Protein AF-0000000079854910 (afdb_homodimer)

Organism: NCBI:txid1812858

Nearest PDB structures (foldseek):
  3ipf-assembly2_A  TM=9.412E-01  e=5.360E-03  Desulfitobacterium hafniense Y51
  3ipf-assembly3_B  TM=9.563E-01  e=5.976E-03  Desulfitobacterium hafniense Y51
  2ks0-assembly1_B  TM=7.734E-01  e=1.213E-02  Desulfitobacterium hafniense Y51
  5y6f-assembly1_A  TM=4.115E-01  e=3.744E-01  Escherichia coli K-12
  3ipf-assembly2_A  TM=9.414E-01  e=3.654E-03  Desulfitobacterium hafniense Y51

Sequence (198 aa):
MKKRSINLSREVRKVKKNVVEGLDLPKDIMYGAVIVTAMGPFEAYIENYKGIMEYTENKIKIQTKNCRLEILGKKLLISYYTNEEMKITGTIQAINYELMKKRSINLSREVRKVKKNVVEGLDLPKDIMYGAVIVTAMGPFEAYIENYKGIMEYTENKIKIQTKNCRLEILGKKLLISYYTNEEMKITGTIQAINYEL

Secondary structure (DSSP, 8-state):
-------HHHHHHHTTS---TTS---HHHHTT--EEEEETTTEEEEESEEEEEEE-SSEEEEEESS-EEEEEEEEEEEEEE-SSEEEEEEEEEEEEEE-/-------HHHHHHHTTSS--TTTT--HHHHTT--EEEEETTTEEEEESEEEEEEE-SSEEEEEESS-EEEEEEEEEEEEEE-SSEEEEEEEEEEEEEE-

Solvent-accessible surface area (backbone atoms only — not comparable to full-atom values): 10586 Å² total; per-residue (Å²): 134,80,78,76,70,77,55,65,70,55,62,63,51,65,61,57,71,74,63,60,81,78,49,83,58,58,64,72,64,60,54,67,31,29,34,40,38,26,52,41,46,40,33,34,35,43,28,44,54,76,46,78,74,43,81,48,46,45,38,37,30,33,38,34,77,78,39,34,38,37,40,32,38,43,65,39,38,75,77,47,71,59,89,60,40,31,36,36,29,30,40,45,36,32,44,32,45,44,116,135,80,78,78,69,79,55,66,70,55,63,63,51,62,62,55,71,78,58,61,77,78,47,82,57,59,62,72,66,62,54,67,32,31,35,39,40,28,53,41,48,42,32,35,37,42,27,44,54,76,47,77,73,42,80,47,44,46,38,37,30,34,38,35,78,79,38,36,38,37,40,32,36,42,66,40,38,74,78,46,72,59,89,62,40,32,36,38,30,30,41,45,36,31,43,32,45,45,118

Structure (mmCIF, N/CA/C/O backbone):
data_AF-0000000079854910-model_v1
#
loop_
_entity.id
_entity.type
_entity.pdbx_description
1 polymer 'Sporulation protein'
#
loop_
_atom_site.group_PDB
_atom_site.id
_atom_site.type_symbol
_atom_site.label_atom_id
_atom_site.label_alt_id
_atom_site.label_comp_id
_atom_site.label_asym_id
_atom_site.label_entity_id
_atom_site.label_seq_id
_atom_site.pdbx_PDB_ins_code
_atom_site.Cartn_x
_atom_site.Cartn_y
_atom_site.Cartn_z
_atom_site.occupancy
_atom_site.B_iso_or_equiv
_atom_site.auth_seq_id
_atom_site.auth_comp_id
_atom_site.auth_asym_id
_atom_site.auth_atom_id
_atom_site.pdbx_PDB_model_num
ATOM 1 N N . MET A 1 1 ? 27.391 15.031 14.07 1 25.33 1 MET A N 1
ATOM 2 C CA . MET A 1 1 ? 27.047 13.656 13.711 1 25.33 1 MET A CA 1
ATOM 3 C C . MET A 1 1 ? 25.797 13.617 12.844 1 25.33 1 MET A C 1
ATOM 5 O O . MET A 1 1 ? 24.734 14.055 13.273 1 25.33 1 MET A O 1
ATOM 9 N N . LYS A 1 2 ? 26 13.594 11.562 1 32.19 2 LYS A N 1
ATOM 10 C CA . LYS A 1 2 ? 25.062 13.82 10.469 1 32.19 2 LYS A CA 1
ATOM 11 C C . LYS A 1 2 ? 24.031 12.695 10.391 1 32.19 2 LYS A C 1
ATOM 13 O O . LYS A 1 2 ? 24.391 11.516 10.375 1 32.19 2 LYS A O 1
ATOM 18 N N . LYS A 1 3 ? 22.875 12.891 10.828 1 33.78 3 LYS A N 1
ATOM 19 C CA . LYS A 1 3 ? 21.688 12.031 10.781 1 33.78 3 LYS A CA 1
ATOM 20 C C . LYS A 1 3 ? 21.516 11.414 9.398 1 33.78 3 LYS A C 1
ATOM 22 O O . LYS A 1 3 ? 21.266 12.125 8.422 1 33.78 3 LYS A O 1
ATOM 27 N N . ARG A 1 4 ? 22.344 10.422 9.031 1 31.75 4 ARG A N 1
ATOM 28 C CA . ARG A 1 4 ? 22.109 9.727 7.773 1 31.75 4 ARG A CA 1
ATOM 29 C C . ARG A 1 4 ? 20.656 9.297 7.645 1 31.75 4 ARG A C 1
ATOM 31 O O . ARG A 1 4 ? 20.188 8.43 8.383 1 31.75 4 ARG A O 1
ATOM 38 N N . SER A 1 5 ? 19.828 10.203 7.285 1 34.12 5 SER A N 1
ATOM 39 C CA . SER A 1 5 ? 18.438 9.992 6.934 1 34.12 5 SER A CA 1
ATOM 40 C C . SER A 1 5 ? 18.281 8.859 5.926 1 34.12 5 SER A C 1
ATOM 42 O O . SER A 1 5 ? 18.844 8.914 4.832 1 34.12 5 SER A O 1
ATOM 44 N N . ILE A 1 6 ? 18.391 7.598 6.363 1 34.41 6 ILE A N 1
ATOM 45 C CA . ILE A 1 6 ? 18.109 6.461 5.496 1 34.41 6 ILE A CA 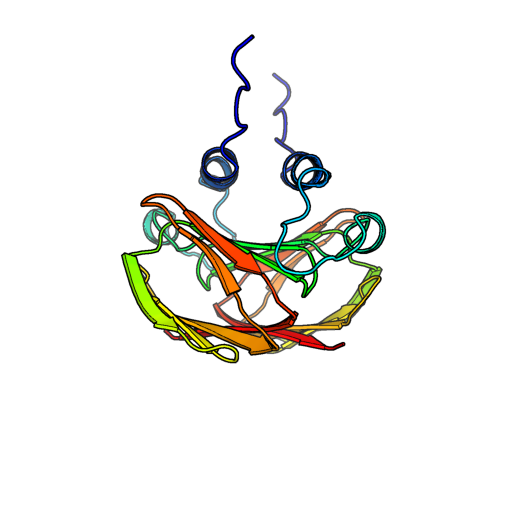1
ATOM 46 C C . ILE A 1 6 ? 16.906 6.766 4.609 1 34.41 6 ILE A C 1
ATOM 48 O O . ILE A 1 6 ? 15.82 7.066 5.109 1 34.41 6 ILE A O 1
ATOM 52 N N . ASN A 1 7 ? 17.172 7.352 3.434 1 37 7 ASN A N 1
ATOM 53 C CA . ASN A 1 7 ? 16.219 7.707 2.395 1 37 7 ASN A CA 1
ATOM 54 C C . ASN A 1 7 ? 15.453 6.484 1.896 1 37 7 ASN A C 1
ATOM 56 O O . ASN A 1 7 ? 16.016 5.648 1.181 1 37 7 ASN A O 1
ATOM 60 N N . LEU A 1 8 ? 14.43 6.07 2.676 1 41.78 8 LEU A N 1
ATOM 61 C CA . LEU A 1 8 ? 13.484 5.027 2.301 1 41.78 8 LEU A CA 1
ATOM 62 C C . LEU A 1 8 ? 13.359 4.918 0.785 1 41.78 8 LEU A C 1
ATOM 64 O O . LEU A 1 8 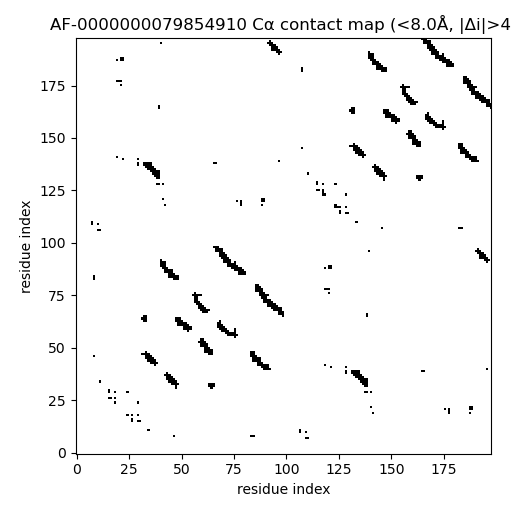? 13.273 3.816 0.242 1 41.78 8 LEU A O 1
ATOM 68 N N . SER A 1 9 ? 13.352 5.973 0.103 1 45.56 9 SER A N 1
ATOM 69 C CA . SER A 1 9 ? 13.211 6.004 -1.35 1 45.56 9 SER A CA 1
ATOM 70 C C . SER A 1 9 ? 14.32 5.199 -2.027 1 45.56 9 SER A C 1
ATOM 72 O O . SER A 1 9 ? 14.078 4.531 -3.035 1 45.56 9 SER A O 1
ATOM 74 N N . ARG A 1 10 ? 15.484 5.273 -1.503 1 42.22 10 ARG A N 1
ATOM 75 C CA . ARG A 1 10 ? 16.609 4.625 -2.174 1 42.22 10 ARG A CA 1
ATOM 76 C C . ARG A 1 10 ? 16.516 3.109 -2.066 1 42.22 10 ARG A C 1
ATOM 78 O O . ARG A 1 10 ? 16.812 2.393 -3.023 1 42.22 10 ARG A O 1
ATOM 85 N N . GLU A 1 11 ? 16.266 2.613 -0.921 1 39.47 11 GLU A N 1
ATOM 86 C CA . GLU A 1 11 ? 16.203 1.165 -0.747 1 39.47 11 GLU A CA 1
ATOM 87 C C . GLU A 1 11 ? 15.102 0.55 -1.604 1 39.47 11 GLU A C 1
ATOM 89 O O . GLU A 1 11 ? 15.273 -0.528 -2.174 1 39.47 11 GLU A O 1
ATOM 94 N N . VAL A 1 12 ? 13.953 1.222 -1.617 1 40.59 12 VAL A N 1
ATOM 95 C CA . VAL A 1 12 ? 12.922 0.751 -2.541 1 40.59 12 VAL A CA 1
ATOM 96 C C . VAL A 1 12 ? 13.492 0.698 -3.959 1 40.59 12 VAL A C 1
ATOM 98 O O . VAL A 1 12 ? 13.109 -0.166 -4.754 1 40.59 12 VAL A O 1
ATOM 101 N N . ARG A 1 13 ? 14.492 1.485 -4.277 1 40.44 13 ARG A N 1
ATOM 102 C CA . ARG A 1 13 ? 15.109 1.472 -5.598 1 40.44 13 ARG A CA 1
ATOM 103 C C . ARG A 1 13 ? 15.836 0.156 -5.848 1 40.44 13 ARG A C 1
ATOM 105 O O . ARG A 1 13 ? 15.938 -0.299 -6.988 1 40.44 13 ARG A O 1
ATOM 112 N N . LYS A 1 14 ? 16.438 -0.281 -4.914 1 39.69 14 LYS A N 1
ATOM 113 C CA . LYS A 1 14 ? 17.188 -1.502 -5.199 1 39.69 14 LYS A CA 1
ATOM 114 C C . L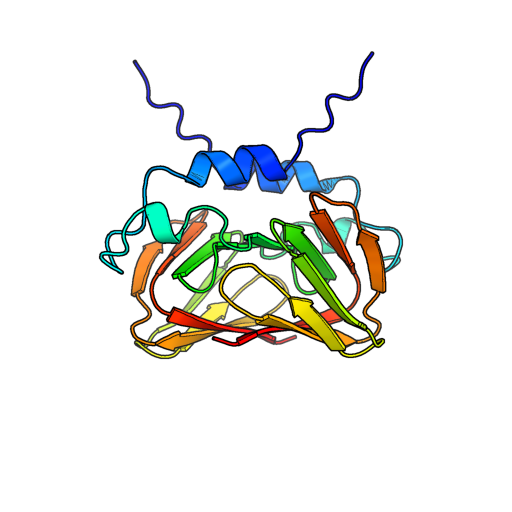YS A 1 14 ? 16.25 -2.641 -5.59 1 39.69 14 LYS A C 1
ATOM 116 O O . LYS A 1 14 ? 16.688 -3.648 -6.148 1 39.69 14 LYS A O 1
ATOM 121 N N . VAL A 1 15 ? 15.055 -2.484 -5.188 1 40.22 15 VAL A N 1
ATOM 122 C CA . VAL A 1 15 ? 14.148 -3.559 -5.57 1 40.22 15 VAL A CA 1
ATOM 123 C C . VAL A 1 15 ? 13.984 -3.586 -7.09 1 40.22 15 VAL A C 1
ATOM 125 O O . VAL A 1 15 ? 13.172 -4.344 -7.621 1 40.22 15 VAL A O 1
ATOM 128 N N . LYS A 1 16 ? 14.758 -2.752 -7.852 1 40.09 16 LYS A N 1
ATOM 129 C CA . LYS A 1 16 ? 14.516 -2.721 -9.289 1 40.09 16 LYS A CA 1
ATOM 130 C C . LYS A 1 16 ? 14.711 -4.098 -9.914 1 40.09 16 LYS A C 1
ATOM 132 O O . LYS A 1 16 ? 14.195 -4.379 -10.992 1 40.09 16 LYS A O 1
ATOM 137 N N . LYS A 1 17 ? 15.812 -4.711 -9.594 1 38 17 LYS A N 1
ATOM 138 C CA . LYS A 1 17 ? 16.234 -5.664 -10.609 1 38 17 LYS A CA 1
ATOM 139 C C . LYS A 1 17 ? 15.281 -6.855 -10.68 1 38 17 LYS A C 1
ATOM 141 O O . LYS A 1 17 ? 15.047 -7.406 -11.758 1 38 17 LYS A O 1
ATOM 146 N N . ASN A 1 18 ? 15.008 -7.391 -9.617 1 36.19 18 ASN A N 1
ATOM 147 C CA . ASN A 1 18 ? 14.453 -8.719 -9.844 1 36.19 18 ASN A CA 1
ATOM 148 C C . ASN A 1 18 ? 12.984 -8.656 -10.258 1 36.19 18 ASN A C 1
ATOM 150 O O . ASN A 1 18 ? 12.094 -8.734 -9.406 1 36.19 18 ASN A O 1
ATOM 154 N N . VAL A 1 19 ? 12.531 -7.719 -10.953 1 41.53 19 VAL A N 1
ATOM 155 C CA . VAL A 1 19 ? 11.133 -7.648 -11.359 1 41.53 19 VAL A CA 1
ATOM 156 C C . VAL A 1 19 ? 10.633 -9.039 -11.742 1 41.53 19 VAL A C 1
ATOM 158 O O . VAL A 1 19 ? 11.172 -9.672 -12.648 1 41.53 19 VAL A O 1
ATOM 161 N N . VAL A 1 20 ? 9.633 -9.656 -10.953 1 41.84 20 VAL A N 1
ATOM 162 C CA . VAL A 1 20 ? 9.008 -10.922 -10.57 1 41.84 20 VAL A CA 1
ATOM 163 C C . VAL A 1 20 ? 8.477 -11.633 -11.812 1 41.84 20 VAL A C 1
ATOM 165 O O . VAL A 1 20 ? 7.906 -10.992 -12.703 1 41.84 20 VAL A O 1
ATOM 168 N N . GLU A 1 21 ? 8.648 -12.82 -12 1 45.62 21 GLU A N 1
ATOM 169 C CA . GLU A 1 21 ? 8.383 -13.93 -12.914 1 45.62 21 GLU A CA 1
ATOM 170 C C . GLU A 1 21 ? 6.906 -13.977 -13.305 1 45.62 21 GLU A C 1
ATOM 172 O O . GLU A 1 21 ? 6.551 -14.531 -14.344 1 45.62 21 GLU A O 1
ATOM 177 N N . GLY A 1 22 ? 5.945 -13.43 -12.336 1 50.84 22 GLY A N 1
ATOM 178 C CA . GLY A 1 22 ? 4.602 -13.773 -12.766 1 50.84 22 GLY A CA 1
ATOM 179 C C . GLY A 1 22 ? 4.148 -12.984 -13.984 1 50.84 22 GLY A C 1
ATOM 180 O O . GLY A 1 22 ? 3.441 -13.523 -14.844 1 50.84 22 GLY A O 1
ATOM 181 N N . LEU A 1 23 ? 4.227 -11.633 -13.852 1 58.69 23 LEU A N 1
ATOM 182 C CA . LEU A 1 23 ? 3.809 -10.844 -15.008 1 58.69 23 LEU A CA 1
ATOM 183 C C . LEU A 1 23 ? 4.988 -10.578 -15.938 1 58.69 23 LEU A C 1
ATOM 185 O O . LEU A 1 23 ? 6.113 -10.375 -15.477 1 58.69 23 LEU A O 1
ATOM 189 N N . ASP A 1 24 ? 5.336 -11.484 -16.734 1 64 24 ASP A N 1
ATOM 190 C CA . ASP A 1 24 ? 6.312 -11.266 -17.797 1 64 24 ASP A CA 1
ATOM 191 C C . ASP A 1 24 ? 6.438 -9.781 -18.141 1 64 24 ASP A C 1
ATOM 193 O O . ASP A 1 24 ? 6.434 -9.398 -19.312 1 64 24 ASP A O 1
ATOM 197 N N . LEU A 1 25 ? 6.305 -8.969 -17.078 1 66.69 25 LEU A N 1
ATOM 198 C CA . LEU A 1 25 ? 6.395 -7.547 -17.406 1 66.69 25 LEU A CA 1
ATOM 199 C C . LEU A 1 25 ? 7.844 -7.137 -17.656 1 66.69 25 LEU A C 1
ATOM 201 O O . LEU A 1 25 ? 8.75 -7.598 -16.953 1 66.69 25 LEU A O 1
ATOM 205 N N . PRO A 1 26 ? 8.055 -6.414 -18.734 1 69.19 26 PRO A N 1
ATOM 206 C CA . PRO A 1 26 ? 9.391 -5.859 -18.969 1 69.19 26 PRO A CA 1
ATOM 207 C C . PRO A 1 26 ? 9.859 -4.941 -17.844 1 69.19 26 PRO A C 1
ATOM 209 O O . PRO A 1 26 ? 9.039 -4.25 -17.234 1 69.19 26 PRO A O 1
ATOM 212 N N . LYS A 1 27 ? 11.031 -5.094 -17.391 1 71.56 27 LYS A N 1
ATOM 213 C CA . LYS A 1 27 ? 11.672 -4.27 -16.375 1 71.56 27 LYS A CA 1
ATOM 214 C C . LYS A 1 27 ? 11.422 -2.785 -16.641 1 71.56 27 LYS A C 1
ATOM 216 O O . LYS A 1 27 ? 11.281 -2.004 -15.695 1 71.56 27 LYS A O 1
ATOM 221 N N . ASP A 1 28 ? 11.25 -2.402 -17.797 1 73.62 28 ASP A N 1
ATOM 222 C CA . ASP A 1 28 ? 11.07 -1.002 -18.172 1 73.62 28 ASP A CA 1
ATOM 223 C C . ASP A 1 28 ? 9.766 -0.448 -17.609 1 73.62 28 ASP A C 1
ATOM 225 O O . ASP A 1 28 ? 9.672 0.741 -17.297 1 73.62 28 ASP A O 1
ATOM 229 N N . ILE A 1 29 ? 8.82 -1.343 -17.391 1 73.25 29 ILE A N 1
ATOM 230 C CA . ILE A 1 29 ? 7.508 -0.92 -16.906 1 73.25 29 ILE A CA 1
ATOM 231 C C . ILE A 1 29 ? 7.59 -0.583 -15.43 1 73.25 29 ILE A C 1
ATOM 233 O O . ILE A 1 29 ? 6.934 0.351 -14.961 1 73.25 29 ILE A O 1
ATOM 237 N N . MET A 1 30 ? 8.383 -1.274 -14.773 1 78.69 30 MET A N 1
ATOM 238 C CA . MET A 1 30 ? 8.492 -1.083 -13.328 1 78.69 30 MET A CA 1
ATOM 239 C C . MET A 1 30 ? 9.336 0.146 -13.008 1 78.69 30 MET A C 1
ATOM 241 O O . MET A 1 30 ? 9.188 0.745 -11.945 1 78.69 30 MET A O 1
ATOM 245 N N . TYR A 1 31 ? 10.031 0.446 -14.102 1 83.31 31 TYR A N 1
ATOM 246 C CA . TYR A 1 31 ? 10.867 1.621 -13.898 1 83.31 31 TYR A CA 1
ATOM 247 C C . TYR A 1 31 ? 10.023 2.881 -13.773 1 83.31 31 TYR A C 1
ATOM 249 O O . TYR A 1 31 ? 9.18 3.158 -14.625 1 83.31 31 TYR A O 1
ATOM 257 N N . GLY A 1 32 ? 10.219 3.588 -12.656 1 90.88 32 GLY A N 1
ATOM 258 C CA . GLY A 1 32 ? 9.508 4.84 -12.453 1 90.88 32 GLY A CA 1
ATOM 259 C C . GLY A 1 32 ? 8.094 4.652 -11.93 1 90.88 32 GLY A C 1
ATOM 260 O O . GLY A 1 32 ? 7.332 5.613 -11.836 1 90.88 32 GLY A O 1
ATOM 261 N N . ALA A 1 33 ? 7.793 3.357 -11.719 1 92.88 33 ALA A N 1
ATOM 262 C CA . ALA A 1 33 ? 6.457 3.105 -11.18 1 92.88 33 ALA A CA 1
ATOM 263 C C . ALA A 1 33 ? 6.305 3.711 -9.789 1 92.88 33 ALA A C 1
ATOM 265 O O . ALA A 1 33 ? 7.289 3.867 -9.062 1 92.88 33 ALA A O 1
ATOM 266 N N . VAL A 1 34 ? 5.07 4.082 -9.469 1 96.62 34 VAL A N 1
ATOM 267 C CA . VAL A 1 34 ? 4.789 4.602 -8.133 1 96.62 34 VAL A CA 1
ATOM 268 C C . VAL A 1 34 ? 5.129 3.539 -7.086 1 96.62 34 VAL A C 1
ATOM 270 O O . VAL A 1 34 ? 4.867 2.352 -7.293 1 96.62 34 VAL A O 1
ATOM 273 N N . ILE A 1 35 ? 5.766 3.934 -6.031 1 96.44 35 ILE A N 1
ATOM 274 C CA . ILE A 1 35 ? 6.031 3.062 -4.891 1 96.44 35 ILE A CA 1
ATOM 275 C C . ILE A 1 35 ? 5.203 3.514 -3.691 1 96.44 35 ILE A C 1
ATOM 277 O O . ILE A 1 35 ? 5.281 4.672 -3.271 1 96.44 35 ILE A O 1
ATOM 281 N N . VAL A 1 36 ? 4.324 2.639 -3.244 1 98 36 VAL A N 1
ATOM 282 C CA . VAL A 1 36 ? 3.508 2.91 -2.066 1 98 36 VAL A CA 1
ATOM 283 C C . VAL A 1 36 ? 3.949 2.012 -0.913 1 98 36 VAL A C 1
ATOM 285 O O . VAL A 1 36 ? 3.98 0.787 -1.048 1 98 36 VAL A O 1
ATOM 288 N N . THR A 1 37 ? 4.305 2.611 0.225 1 98.06 37 THR A N 1
ATOM 289 C CA . THR A 1 37 ? 4.586 1.876 1.454 1 98.06 37 THR A CA 1
ATOM 290 C C . THR A 1 37 ? 3.637 2.303 2.568 1 98.06 37 THR A C 1
ATOM 292 O O . THR A 1 37 ? 3.619 3.471 2.963 1 98.06 37 THR A O 1
ATOM 295 N N . ALA A 1 38 ? 2.871 1.392 2.986 1 96.75 38 ALA A N 1
ATOM 296 C CA . ALA A 1 38 ? 1.943 1.671 4.082 1 96.75 38 ALA A CA 1
ATOM 297 C C . ALA A 1 38 ? 2.311 0.873 5.328 1 96.75 38 ALA A C 1
ATOM 299 O O . ALA A 1 38 ? 2.639 -0.313 5.238 1 96.75 38 ALA A O 1
ATOM 300 N N . MET A 1 39 ? 2.344 1.521 6.453 1 94.94 39 MET A N 1
ATOM 301 C CA . MET A 1 39 ? 2.508 0.901 7.766 1 94.94 39 MET A CA 1
ATOM 302 C C . MET A 1 39 ? 1.184 0.872 8.523 1 94.94 39 MET A C 1
ATOM 304 O O . MET A 1 39 ? 0.793 1.865 9.141 1 94.94 39 MET A O 1
ATOM 308 N N . GLY A 1 40 ? 0.564 -0.388 8.531 1 94.75 40 GLY A N 1
ATOM 309 C CA . GLY A 1 40 ? -0.81 -0.425 9 1 94.75 40 GLY A CA 1
ATOM 310 C C . GLY A 1 40 ? -1.725 0.526 8.258 1 94.75 40 GLY A C 1
ATOM 311 O O . GLY A 1 40 ? -1.412 0.949 7.141 1 94.75 40 GLY A O 1
ATOM 312 N N . PRO A 1 41 ? -2.906 0.715 8.836 1 95.5 41 PRO A N 1
ATOM 313 C CA . PRO A 1 41 ? -3.812 1.705 8.242 1 95.5 41 PRO A CA 1
ATOM 314 C C . PRO A 1 41 ? -3.523 3.127 8.719 1 95.5 41 PRO A C 1
ATOM 316 O O . PRO A 1 41 ? -4.414 3.98 8.703 1 95.5 41 PRO A O 1
ATOM 319 N N . PHE A 1 42 ? -2.215 3.424 9.125 1 93.06 42 PHE A N 1
ATOM 320 C CA . PHE A 1 42 ? -1.972 4.652 9.867 1 93.06 42 PHE A CA 1
ATOM 321 C C . PHE A 1 42 ? -1.161 5.641 9.039 1 93.06 42 PHE A C 1
ATOM 323 O O . PHE A 1 42 ? -1.327 6.852 9.172 1 93.06 42 PHE A O 1
ATOM 330 N N . GLU A 1 43 ? -0.281 5.117 8.297 1 94.44 43 GLU A N 1
ATOM 331 C CA . GLU A 1 43 ? 0.544 6.02 7.5 1 94.44 43 GLU A CA 1
ATOM 332 C C . GLU A 1 43 ? 0.98 5.363 6.195 1 94.44 43 GLU A C 1
ATOM 334 O O . GLU A 1 43 ? 1.062 4.137 6.105 1 94.44 43 GLU A O 1
ATOM 339 N N . ALA A 1 44 ? 1.199 6.176 5.227 1 97.06 44 ALA A N 1
ATOM 340 C CA . ALA A 1 44 ? 1.689 5.723 3.928 1 97.06 44 ALA A CA 1
ATOM 341 C C . ALA A 1 44 ? 2.713 6.699 3.355 1 97.06 44 ALA A C 1
ATOM 343 O O . ALA A 1 44 ? 2.635 7.902 3.604 1 97.06 44 ALA A O 1
ATOM 344 N N . TYR A 1 45 ? 3.646 6.172 2.664 1 97.25 45 TYR A N 1
ATOM 345 C CA . TYR A 1 45 ? 4.645 6.91 1.9 1 97.25 45 TYR A CA 1
ATOM 346 C C . TYR A 1 45 ? 4.492 6.652 0.406 1 97.25 45 TYR A C 1
ATOM 348 O O . TYR A 1 45 ? 4.41 5.5 -0.026 1 97.25 45 TYR A O 1
ATOM 356 N N . ILE A 1 46 ? 4.383 7.684 -0.371 1 98 46 ILE A N 1
ATOM 357 C CA . ILE A 1 46 ? 4.223 7.582 -1.817 1 98 46 ILE A CA 1
ATOM 358 C C . ILE A 1 46 ? 5.441 8.18 -2.516 1 98 46 ILE A C 1
ATOM 360 O O . ILE A 1 46 ? 5.797 9.336 -2.281 1 98 46 ILE A O 1
ATOM 364 N N . GLU A 1 47 ? 6.117 7.418 -3.295 1 96.25 47 GLU A N 1
ATOM 365 C CA . GLU A 1 47 ? 7.258 7.844 -4.102 1 96.25 47 GLU A CA 1
ATOM 366 C C . GLU A 1 47 ? 6.926 7.805 -5.59 1 96.25 47 GLU A C 1
ATOM 368 O O . GLU A 1 47 ? 6.004 7.098 -6.008 1 96.25 47 GLU A O 1
ATOM 373 N N . ASN A 1 48 ? 7.676 8.547 -6.316 1 95.5 48 ASN A N 1
ATOM 374 C CA . ASN A 1 48 ? 7.559 8.578 -7.77 1 95.5 48 ASN A CA 1
ATOM 375 C C . ASN A 1 48 ? 6.168 9.016 -8.211 1 95.5 48 ASN A C 1
ATOM 377 O O . ASN A 1 48 ? 5.527 8.352 -9.031 1 95.5 48 ASN A O 1
ATOM 381 N N . TYR A 1 49 ? 5.664 9.93 -7.523 1 97.19 49 TYR A N 1
ATOM 382 C CA . TYR A 1 49 ? 4.414 10.562 -7.934 1 97.19 49 TYR A CA 1
ATOM 383 C C . TYR A 1 49 ? 4.684 11.859 -8.695 1 97.19 49 TYR A C 1
ATOM 385 O O . TYR A 1 49 ? 5.805 12.367 -8.68 1 97.19 49 TYR A O 1
ATOM 393 N N . LYS A 1 50 ? 3.75 12.391 -9.414 1 96.88 50 LYS A N 1
ATOM 394 C CA . LYS A 1 50 ? 3.898 13.602 -10.219 1 96.88 50 LYS A CA 1
ATOM 395 C C . LYS A 1 50 ? 3.223 14.797 -9.539 1 96.88 50 LYS A C 1
ATOM 397 O O . LYS A 1 50 ? 3.682 15.93 -9.672 1 96.88 50 LYS A O 1
ATOM 402 N N . GLY A 1 51 ? 2.031 14.523 -8.922 1 97.38 51 GLY A N 1
ATOM 403 C CA . GLY A 1 51 ? 1.307 15.625 -8.312 1 97.38 51 GLY A CA 1
ATOM 404 C C . GLY A 1 51 ? 0.049 15.18 -7.586 1 97.38 51 GLY A C 1
ATOM 405 O O . GLY A 1 51 ? -0.376 14.031 -7.719 1 97.38 51 GLY A O 1
ATOM 406 N N . ILE A 1 52 ? -0.461 16 -6.758 1 97.94 52 ILE A N 1
ATOM 407 C CA . ILE A 1 52 ? -1.697 15.781 -6.02 1 97.94 52 ILE A CA 1
ATOM 408 C C . ILE A 1 52 ? -2.879 16.344 -6.805 1 97.94 52 ILE A C 1
ATOM 410 O O . ILE A 1 52 ? -2.877 17.516 -7.188 1 97.94 52 ILE A O 1
ATOM 414 N N . MET A 1 53 ? -3.875 15.57 -7.027 1 98.12 53 MET A N 1
ATOM 415 C CA . MET A 1 53 ? -5.039 15.969 -7.812 1 98.12 53 MET A CA 1
ATOM 416 C C . MET A 1 53 ? -6.184 16.422 -6.906 1 98.12 53 MET A C 1
ATOM 418 O O . MET A 1 53 ? -6.949 17.312 -7.262 1 98.12 53 MET A O 1
ATOM 422 N N . GLU A 1 54 ? -6.387 15.75 -5.887 1 98.44 54 GLU A N 1
ATOM 423 C CA . GLU A 1 54 ? -7.438 16 -4.906 1 98.44 54 GLU A CA 1
ATOM 424 C C . GLU A 1 54 ? -6.953 15.711 -3.49 1 98.44 54 GLU A C 1
ATOM 426 O O . GLU A 1 54 ? -6.176 14.781 -3.273 1 98.44 54 GLU A O 1
ATOM 431 N N . TYR A 1 55 ? -7.371 16.594 -2.564 1 98.12 55 TYR A N 1
ATOM 432 C CA . TYR A 1 55 ? -6.98 16.391 -1.173 1 98.12 55 TYR A CA 1
ATOM 433 C C . TYR A 1 55 ? -8.094 16.828 -0.228 1 98.12 55 TYR A C 1
ATOM 435 O O . TYR A 1 55 ? -8.398 18.016 -0.122 1 98.12 55 TYR A O 1
ATOM 443 N N . THR A 1 56 ? -8.742 15.891 0.352 1 98.25 56 THR A N 1
ATOM 444 C CA . THR A 1 56 ? -9.695 16.094 1.438 1 98.25 56 THR A CA 1
ATOM 445 C C . THR A 1 56 ? -9.344 15.219 2.637 1 98.25 56 THR A C 1
ATOM 447 O O . THR A 1 56 ? -8.375 14.453 2.59 1 98.25 56 THR A O 1
ATOM 450 N N . GLU A 1 57 ? -10.094 15.336 3.686 1 97 57 GLU A N 1
ATOM 451 C CA . GLU A 1 57 ? -9.828 14.531 4.875 1 97 57 GLU A CA 1
ATOM 452 C C . GLU A 1 57 ? -10.25 13.078 4.664 1 97 57 GLU A C 1
ATOM 454 O O . GLU A 1 57 ? -9.898 12.203 5.457 1 97 57 GLU A O 1
ATOM 459 N N . ASN A 1 58 ? -10.969 12.812 3.539 1 98.44 58 ASN A N 1
ATOM 460 C CA . ASN A 1 58 ? -11.453 11.453 3.332 1 98.44 58 ASN A CA 1
ATOM 461 C C . ASN A 1 58 ? -10.922 10.859 2.027 1 98.44 58 ASN A C 1
ATOM 463 O O . ASN A 1 58 ? -11.141 9.68 1.742 1 98.44 58 ASN A O 1
ATOM 467 N N . LYS A 1 59 ? -10.258 11.719 1.215 1 98.81 59 LYS A N 1
ATOM 468 C CA . LYS A 1 59 ? -9.82 11.25 -0.098 1 98.81 59 LYS A CA 1
ATOM 469 C C . LYS A 1 59 ? -8.602 12.039 -0.579 1 98.81 59 LYS A C 1
ATOM 471 O O . LYS A 1 59 ? -8.586 13.266 -0.532 1 98.81 59 LYS A O 1
ATOM 476 N N . ILE A 1 60 ? -7.512 11.336 -1 1 98.81 60 ILE A N 1
ATOM 477 C CA . ILE A 1 60 ? -6.375 11.93 -1.696 1 98.81 60 ILE A CA 1
ATOM 478 C C . ILE A 1 60 ? -6.191 11.25 -3.053 1 98.81 60 ILE A C 1
ATOM 480 O O . ILE A 1 60 ? -6.078 10.023 -3.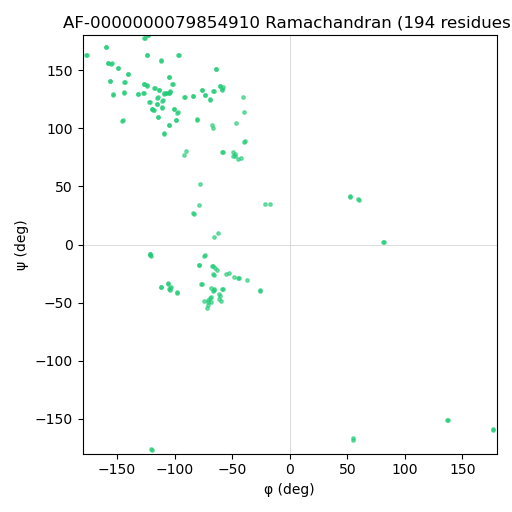131 1 98.81 60 ILE A O 1
ATOM 484 N N . LYS A 1 61 ? -6.223 12.016 -4.117 1 98.81 61 LYS A N 1
ATOM 485 C CA . LYS A 1 61 ? -5.945 11.523 -5.465 1 98.81 61 LYS A CA 1
ATOM 486 C C . LYS A 1 61 ? -4.59 12.023 -5.961 1 98.81 61 LYS A C 1
ATOM 488 O O . LYS A 1 61 ? -4.293 13.211 -5.879 1 98.81 61 LYS A O 1
ATOM 493 N N . ILE A 1 62 ? -3.83 11.117 -6.441 1 98.62 62 ILE A N 1
ATOM 494 C CA . ILE A 1 62 ? -2.441 11.406 -6.789 1 98.62 62 ILE A CA 1
ATOM 495 C C . ILE A 1 62 ? -2.168 10.984 -8.227 1 98.62 62 ILE A C 1
ATOM 497 O O . ILE A 1 62 ? -2.5 9.859 -8.625 1 98.62 62 ILE A O 1
ATOM 501 N N . GLN A 1 63 ? -1.593 11.898 -8.945 1 98.19 63 GLN A N 1
ATOM 502 C CA . GLN A 1 63 ? -1.134 11.578 -10.297 1 98.19 63 GLN A CA 1
ATOM 503 C C . GLN A 1 63 ? 0.247 10.93 -10.266 1 98.19 63 GLN A C 1
ATOM 505 O O . GLN A 1 63 ? 1.159 11.43 -9.602 1 98.19 63 GLN A O 1
ATOM 510 N N . THR A 1 64 ? 0.356 9.781 -10.922 1 96.62 64 THR A N 1
ATOM 511 C CA . THR A 1 64 ? 1.647 9.117 -11.07 1 96.62 64 THR A CA 1
ATOM 512 C C . THR A 1 64 ? 1.977 8.906 -12.547 1 96.62 64 THR A C 1
ATOM 514 O O . THR A 1 64 ? 1.197 9.281 -13.422 1 96.62 64 THR A O 1
ATOM 517 N N . LYS A 1 65 ? 3.131 8.312 -12.758 1 93.06 65 LYS A N 1
ATOM 518 C CA . LYS A 1 65 ? 3.566 8.125 -14.141 1 93.06 65 LYS A CA 1
ATOM 519 C C . LYS A 1 65 ? 2.646 7.16 -14.883 1 93.06 65 LYS A C 1
ATOM 521 O O . LYS A 1 65 ? 2.27 7.406 -16.031 1 93.06 65 LYS A O 1
ATOM 526 N N . ASN A 1 66 ? 2.164 6.102 -14.25 1 87.94 66 ASN A N 1
ATOM 527 C CA . ASN A 1 66 ? 1.525 5.027 -15 1 87.94 66 ASN A CA 1
ATOM 528 C C . ASN A 1 66 ? 0.084 4.809 -14.555 1 87.94 66 ASN A C 1
ATOM 530 O O . ASN A 1 66 ? -0.659 4.055 -15.188 1 87.94 66 ASN A O 1
ATOM 534 N N . CYS A 1 67 ? -0.312 5.402 -13.516 1 93.62 67 CYS A N 1
ATOM 535 C CA . CYS A 1 67 ? -1.669 5.254 -13 1 93.62 67 CY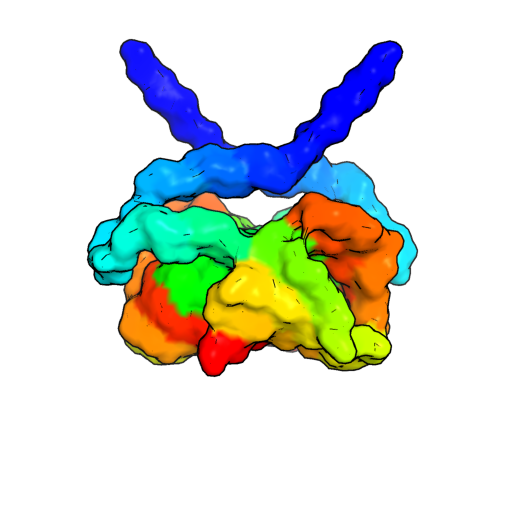S A CA 1
ATOM 536 C C . CYS A 1 67 ? -2.031 6.414 -12.078 1 93.62 67 CYS A C 1
ATOM 538 O O . CYS A 1 67 ? -1.247 7.352 -11.914 1 93.62 67 CYS A O 1
ATOM 540 N N . ARG A 1 68 ? -3.297 6.465 -11.734 1 97.69 68 ARG A N 1
ATOM 541 C CA . ARG A 1 68 ? -3.734 7.355 -10.664 1 97.69 68 ARG A CA 1
ATOM 542 C C . ARG A 1 68 ? -3.957 6.578 -9.367 1 97.69 68 ARG A C 1
ATOM 544 O O . ARG A 1 68 ? -4.512 5.48 -9.383 1 97.69 68 ARG A O 1
ATOM 551 N N . LEU A 1 69 ? -3.51 7.188 -8.328 1 98.56 69 LEU A N 1
ATOM 552 C CA . LEU A 1 69 ? -3.711 6.602 -7.008 1 98.56 69 LEU A CA 1
ATOM 553 C C . LEU A 1 69 ? -4.816 7.332 -6.254 1 98.56 69 LEU A C 1
ATOM 555 O O . LEU A 1 69 ? -4.875 8.562 -6.27 1 98.56 69 LEU A O 1
ATOM 559 N N . GLU A 1 70 ? -5.688 6.605 -5.723 1 98.88 70 GLU A N 1
ATOM 560 C CA . GLU A 1 70 ? -6.699 7.152 -4.82 1 98.88 70 GLU A CA 1
ATOM 561 C C . GLU A 1 70 ? -6.582 6.547 -3.426 1 98.88 70 GLU A C 1
ATOM 563 O O . GLU A 1 70 ? -6.727 5.332 -3.256 1 98.88 70 GLU A O 1
ATOM 568 N N . ILE A 1 71 ? -6.262 7.355 -2.439 1 98.81 71 ILE A N 1
ATOM 569 C CA . ILE A 1 71 ? -6.219 6.941 -1.04 1 98.81 71 ILE A CA 1
ATOM 570 C C . ILE A 1 71 ? -7.492 7.391 -0.328 1 98.81 71 ILE A C 1
ATOM 572 O O . ILE A 1 71 ? -7.805 8.578 -0.29 1 98.81 71 ILE A O 1
ATOM 576 N N . LEU A 1 72 ? -8.273 6.438 0.148 1 98.88 72 LEU A N 1
ATOM 577 C CA . LEU A 1 72 ? -9.492 6.707 0.903 1 98.88 72 LEU A CA 1
ATOM 578 C C . LEU A 1 72 ? -9.281 6.438 2.389 1 98.88 72 LEU A C 1
ATOM 580 O O . LEU A 1 72 ? -8.578 5.5 2.76 1 98.88 72 LEU A O 1
ATOM 584 N N . GLY A 1 73 ? -9.93 7.27 3.215 1 98.44 73 GLY A N 1
ATOM 585 C CA . GLY A 1 73 ? -9.789 7.047 4.645 1 98.44 73 GLY A CA 1
ATOM 586 C C . GLY A 1 73 ? -10.492 8.094 5.484 1 98.44 73 GLY A C 1
ATOM 587 O O . GLY A 1 73 ? -11.5 8.664 5.062 1 98.44 73 GLY A O 1
ATOM 588 N N . LYS A 1 74 ? -10.055 8.195 6.727 1 97.12 74 LYS A N 1
ATOM 589 C CA . LYS A 1 74 ? -10.562 9.172 7.688 1 97.12 74 LYS A CA 1
ATOM 590 C C . LYS A 1 74 ? -9.445 10.031 8.25 1 97.12 74 LYS A C 1
ATOM 592 O O . LYS A 1 74 ? -8.367 9.531 8.586 1 97.12 74 LYS A O 1
ATOM 597 N N . LYS A 1 75 ? -9.711 11.367 8.344 1 96.69 75 LYS A N 1
ATOM 598 C CA . LYS A 1 75 ? -8.758 12.328 8.891 1 96.69 75 LYS A CA 1
ATOM 599 C C . LYS A 1 75 ? -7.398 12.203 8.219 1 96.69 75 LYS A C 1
ATOM 601 O O . LYS A 1 75 ? -6.367 12.156 8.891 1 96.69 75 LYS A O 1
ATOM 606 N N . LEU A 1 76 ? -7.496 12.023 6.906 1 97.06 76 LEU A N 1
ATOM 607 C CA . LEU A 1 76 ? -6.258 11.953 6.137 1 97.06 76 LEU A CA 1
ATOM 608 C C . LEU A 1 76 ? -5.531 13.297 6.16 1 97.06 76 LEU A C 1
ATOM 610 O O . LEU A 1 76 ? -6.156 14.344 6.02 1 97.06 76 LEU A O 1
ATOM 614 N N . LEU A 1 77 ? -4.242 13.18 6.438 1 97.19 77 LEU A N 1
ATOM 615 C CA . LEU A 1 77 ? -3.365 14.344 6.43 1 97.19 77 LEU A CA 1
ATOM 616 C C . LEU A 1 77 ? -2.09 14.062 5.641 1 97.19 77 LEU A C 1
ATOM 618 O O . LEU A 1 77 ? -1.461 13.023 5.82 1 97.19 77 LEU A O 1
ATOM 622 N N . ILE A 1 78 ? -1.806 14.961 4.742 1 97.38 78 ILE A N 1
ATOM 623 C CA . ILE A 1 78 ? -0.467 14.93 4.164 1 97.38 78 ILE A CA 1
ATOM 624 C C . ILE A 1 78 ? 0.522 15.602 5.117 1 97.38 78 ILE A C 1
ATOM 626 O O . ILE A 1 78 ? 0.53 16.828 5.254 1 97.38 78 ILE A O 1
ATOM 630 N N . SER A 1 79 ? 1.335 14.805 5.727 1 95.69 79 SER A N 1
ATOM 631 C CA . SER A 1 79 ? 2.273 15.312 6.723 1 95.69 79 SER A CA 1
ATOM 632 C C . SER A 1 79 ? 3.355 16.172 6.074 1 95.69 79 SER A C 1
ATOM 634 O O . SER A 1 79 ? 3.764 17.188 6.633 1 95.69 79 SER A O 1
ATOM 636 N N . TYR A 1 80 ? 3.906 15.672 4.969 1 95 80 TYR A N 1
ATOM 637 C CA . TYR A 1 80 ? 4.836 16.438 4.141 1 95 80 TYR A CA 1
ATOM 638 C C . TYR A 1 80 ? 4.875 15.883 2.721 1 95 80 TYR A C 1
ATOM 640 O O . TYR A 1 80 ? 4.438 14.758 2.471 1 95 80 TYR A O 1
ATOM 648 N N . TYR A 1 81 ? 5.246 16.688 1.836 1 95.81 81 TYR A N 1
ATOM 649 C CA . TYR A 1 81 ? 5.488 16.25 0.466 1 95.81 81 TYR A CA 1
ATOM 650 C C . TYR A 1 81 ? 6.668 17 -0.146 1 95.81 81 TYR A C 1
ATOM 652 O O . TYR A 1 81 ? 6.879 18.172 0.134 1 95.81 81 TYR A O 1
ATOM 660 N N . THR A 1 82 ? 7.543 16.266 -0.71 1 96.38 82 THR A N 1
ATOM 661 C CA . THR A 1 82 ? 8.672 16.781 -1.48 1 96.38 82 THR A CA 1
ATOM 662 C C . THR A 1 82 ? 8.625 16.266 -2.914 1 96.38 82 THR A C 1
ATOM 664 O O . THR A 1 82 ? 7.668 15.586 -3.307 1 96.38 82 THR A O 1
ATOM 667 N N . ASN A 1 83 ? 9.617 16.578 -3.713 1 94.19 83 ASN A N 1
ATOM 668 C CA . ASN A 1 83 ? 9.688 16.062 -5.078 1 94.19 83 ASN A CA 1
ATOM 669 C C . ASN A 1 83 ? 9.922 14.555 -5.098 1 94.19 83 ASN A C 1
ATOM 671 O O . ASN A 1 83 ? 9.586 13.883 -6.074 1 94.19 83 ASN A O 1
ATOM 675 N N . GLU A 1 84 ? 10.359 13.992 -4.086 1 93.5 84 GLU A N 1
ATOM 676 C CA . GLU A 1 84 ? 10.773 12.594 -4.047 1 93.5 84 GLU A CA 1
ATOM 677 C C . GLU A 1 84 ? 9.727 11.727 -3.359 1 93.5 84 GLU A C 1
ATOM 679 O O . GLU A 1 84 ? 9.477 10.594 -3.779 1 93.5 84 GLU A O 1
ATOM 684 N N . GLU A 1 85 ? 9.133 12.305 -2.322 1 94.88 85 GLU A N 1
ATOM 685 C CA . GLU A 1 85 ? 8.234 11.445 -1.545 1 94.88 85 GLU A CA 1
ATOM 686 C C . GLU A 1 85 ? 7.176 12.273 -0.823 1 94.88 85 GLU A C 1
ATOM 688 O O . GLU A 1 85 ? 7.352 13.477 -0.615 1 94.88 85 GLU A O 1
ATOM 693 N N . MET A 1 86 ? 6.078 11.609 -0.527 1 97.5 86 MET A N 1
ATOM 694 C CA . MET A 1 86 ? 4.977 12.148 0.265 1 97.5 86 MET A CA 1
ATOM 695 C C . MET A 1 86 ? 4.633 11.219 1.425 1 97.5 86 MET A C 1
ATOM 697 O O . MET A 1 86 ? 4.633 10 1.268 1 97.5 86 MET A O 1
ATOM 701 N N . LYS A 1 87 ? 4.398 11.852 2.547 1 96.75 87 LYS A N 1
ATOM 702 C CA . LYS A 1 87 ? 3.904 11.086 3.688 1 96.75 87 LYS A CA 1
ATOM 703 C C . LYS A 1 87 ? 2.445 11.422 3.98 1 96.75 87 LYS A C 1
ATOM 705 O O . LYS A 1 87 ? 2.086 12.594 4.113 1 96.75 87 LYS A O 1
ATOM 710 N N . ILE A 1 88 ? 1.638 10.391 4.105 1 97.38 88 ILE A N 1
ATOM 711 C CA . ILE A 1 88 ? 0.223 10.523 4.441 1 97.38 88 ILE A CA 1
ATOM 712 C C . ILE A 1 88 ? -0.057 9.852 5.781 1 97.38 88 ILE A C 1
ATOM 714 O O . ILE A 1 88 ? 0.447 8.758 6.055 1 97.38 88 ILE A O 1
ATOM 718 N N . THR A 1 89 ? -0.806 10.547 6.629 1 95.88 89 THR A N 1
ATOM 719 C CA . THR A 1 89 ? -1.22 9.969 7.902 1 95.88 89 THR A CA 1
ATOM 720 C C . THR A 1 89 ? -2.738 10.008 8.047 1 95.88 89 THR A C 1
ATOM 722 O O . THR A 1 89 ? -3.42 10.703 7.293 1 95.88 89 THR A O 1
ATOM 725 N N . GLY A 1 90 ? -3.371 9.297 8.914 1 95.75 90 GLY A N 1
ATOM 726 C CA . GLY A 1 90 ? -4.789 9.156 9.195 1 95.75 90 GLY A CA 1
ATOM 727 C C . GLY A 1 90 ? -5.211 7.715 9.422 1 95.75 90 GLY A C 1
ATOM 728 O O . GLY A 1 90 ? -4.46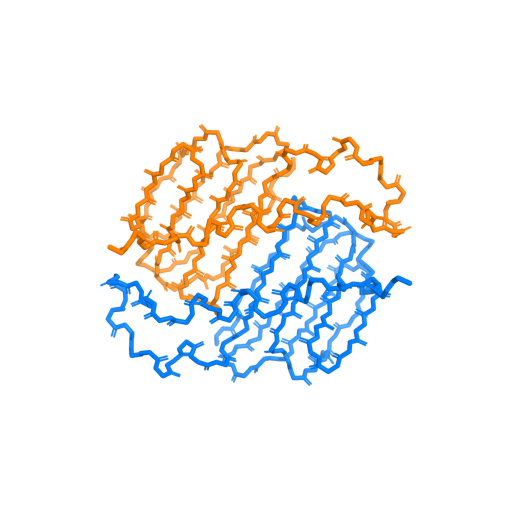9 6.934 10.016 1 95.75 90 GLY A O 1
ATOM 729 N N . THR A 1 91 ? -6.422 7.379 9.125 1 95.81 91 THR A N 1
ATOM 730 C CA . THR A 1 91 ? -6.906 6.004 9.047 1 95.81 91 THR A CA 1
ATOM 731 C C . THR A 1 91 ? -7.188 5.609 7.602 1 95.81 91 THR A C 1
ATOM 733 O O . THR A 1 91 ? -8.25 5.918 7.062 1 95.81 91 THR A O 1
ATOM 736 N N . ILE A 1 92 ? -6.188 4.969 7.035 1 97.5 92 ILE A N 1
ATOM 737 C CA . ILE A 1 92 ? -6.305 4.562 5.641 1 97.5 92 ILE A CA 1
ATOM 738 C C . ILE A 1 92 ? -7.262 3.381 5.523 1 97.5 92 ILE A C 1
ATOM 740 O O . ILE A 1 92 ? -7.129 2.389 6.246 1 97.5 92 ILE A O 1
ATOM 744 N N . GLN A 1 93 ? -8.242 3.51 4.621 1 98.62 93 GLN A N 1
ATOM 745 C CA . GLN A 1 93 ? -9.227 2.455 4.402 1 98.62 93 GLN A CA 1
ATOM 746 C C . GLN A 1 93 ? -8.961 1.718 3.094 1 98.62 93 GLN A C 1
ATOM 748 O O . GLN A 1 93 ? -9.234 0.521 2.982 1 98.62 93 GLN A O 1
ATOM 753 N N . ALA A 1 94 ? -8.453 2.48 2.094 1 98.88 94 ALA A N 1
ATOM 754 C CA . ALA A 1 94 ? -8.227 1.86 0.79 1 98.88 94 ALA A CA 1
ATOM 755 C C . ALA A 1 94 ? -7.152 2.613 0.004 1 98.88 94 ALA A C 1
ATOM 757 O O . ALA A 1 94 ? -7.086 3.844 0.056 1 98.88 94 ALA A O 1
ATOM 758 N N . ILE A 1 95 ? -6.32 1.881 -0.688 1 98.88 95 ILE A N 1
ATOM 759 C CA . ILE A 1 95 ? -5.438 2.387 -1.736 1 98.88 95 ILE A CA 1
ATOM 760 C C . ILE A 1 95 ? -5.848 1.795 -3.084 1 98.88 95 ILE A C 1
ATOM 762 O O . ILE A 1 95 ? -5.684 0.595 -3.316 1 98.88 95 ILE A O 1
ATOM 766 N N . ASN A 1 96 ? -6.395 2.633 -3.928 1 98.88 96 ASN A N 1
ATOM 767 C CA . ASN A 1 96 ? -6.895 2.213 -5.234 1 98.88 96 ASN A CA 1
ATOM 768 C C . ASN A 1 96 ? -5.953 2.637 -6.355 1 98.88 96 ASN A C 1
ATOM 770 O O . ASN A 1 96 ? -5.461 3.768 -6.367 1 98.88 96 ASN A O 1
ATOM 774 N N . TYR A 1 97 ? -5.645 1.724 -7.176 1 98.44 97 TYR A N 1
ATOM 775 C CA . TYR A 1 97 ? -4.91 1.998 -8.406 1 98.44 97 TYR A CA 1
ATOM 776 C C . TYR A 1 97 ? -5.855 2.113 -9.594 1 98.44 97 TYR A C 1
ATOM 778 O O . TYR A 1 97 ? -6.539 1.151 -9.945 1 98.44 97 TYR A O 1
ATOM 786 N N . GLU A 1 98 ? -5.902 3.289 -10.094 1 96.06 98 GLU A N 1
ATOM 787 C CA . GLU A 1 98 ? -6.742 3.531 -11.258 1 96.06 98 GLU A CA 1
ATOM 788 C C . GLU A 1 98 ? -5.922 3.51 -12.547 1 96.06 98 GLU A C 1
ATOM 790 O O . GLU A 1 98 ? -5.059 4.367 -12.75 1 96.06 98 GLU A O 1
ATOM 795 N N . LEU A 1 99 ? -6.074 2.5 -13.297 1 87 99 LEU A N 1
ATOM 796 C CA . LEU A 1 99 ? -5.328 2.35 -14.539 1 87 99 LEU A CA 1
ATOM 797 C C . LEU A 1 99 ? -6.016 3.094 -15.68 1 87 99 LEU A C 1
ATOM 799 O O . LEU A 1 99 ? -7.238 3.244 -15.68 1 87 99 LEU A O 1
ATOM 803 N N . MET B 1 1 ? 30.922 -15.305 -2.158 1 25.33 1 MET B N 1
ATOM 804 C CA . MET B 1 1 ? 30.453 -13.922 -2.062 1 25.33 1 MET B CA 1
ATOM 805 C C . MET B 1 1 ? 28.953 -13.875 -1.778 1 25.33 1 MET B C 1
ATOM 807 O O . MET B 1 1 ? 28.141 -14.328 -2.592 1 25.33 1 MET B O 1
ATOM 811 N N . LYS B 1 2 ? 28.625 -13.836 -0.515 1 32.41 2 LYS B N 1
ATOM 812 C CA . LYS B 1 2 ? 27.312 -14.031 0.099 1 32.41 2 LYS B CA 1
ATOM 813 C C . LYS B 1 2 ? 26.359 -12.906 -0.272 1 32.41 2 LYS B C 1
ATOM 815 O O . LYS B 1 2 ? 26.688 -11.727 -0.115 1 32.41 2 LYS B O 1
ATOM 820 N N . LYS B 1 3 ? 25.5 -13.086 -1.188 1 33.72 3 LYS B N 1
ATOM 821 C CA . LYS B 1 3 ? 24.406 -12.219 -1.636 1 33.72 3 LYS B CA 1
ATOM 822 C C . LYS B 1 3 ? 23.688 -11.594 -0.45 1 33.72 3 LYS B C 1
ATOM 824 O O . LYS B 1 3 ? 23.047 -12.297 0.337 1 33.72 3 LYS B O 1
ATOM 829 N N . ARG B 1 4 ? 24.297 -10.594 0.224 1 31.67 4 ARG B N 1
ATOM 830 C CA . ARG B 1 4 ? 23.562 -9.867 1.259 1 31.67 4 ARG B CA 1
ATOM 831 C C . ARG B 1 4 ? 22.188 -9.445 0.762 1 31.67 4 ARG B C 1
ATOM 833 O O . ARG B 1 4 ? 22.078 -8.586 -0.12 1 31.67 4 ARG B O 1
ATOM 840 N N . SER B 1 5 ? 21.312 -10.367 0.716 1 34.03 5 SER B N 1
ATOM 841 C CA . SER B 1 5 ? 19.891 -10.148 0.448 1 34.03 5 SER B CA 1
ATOM 842 C C . SER B 1 5 ? 19.344 -9.008 1.303 1 34.03 5 SER B C 1
ATOM 844 O O . SER B 1 5 ? 19.391 -9.078 2.533 1 34.03 5 SER B O 1
ATOM 846 N N . ILE B 1 6 ? 19.609 -7.754 0.94 1 34.19 6 ILE B N 1
ATOM 847 C CA . ILE B 1 6 ? 19.016 -6.602 1.604 1 34.19 6 ILE B CA 1
ATOM 848 C C . ILE B 1 6 ? 17.547 -6.898 1.923 1 34.19 6 ILE B C 1
ATOM 850 O O . ILE B 1 6 ? 16.766 -7.191 1.022 1 34.19 6 ILE B O 1
ATOM 854 N N . ASN B 1 7 ? 17.344 -7.5 3.102 1 36.41 7 ASN B N 1
ATOM 855 C CA . ASN B 1 7 ? 16.031 -7.848 3.646 1 36.41 7 ASN B CA 1
ATOM 856 C C . ASN B 1 7 ? 15.133 -6.617 3.789 1 36.41 7 ASN B C 1
ATOM 858 O O . ASN B 1 7 ? 15.359 -5.781 4.664 1 36.41 7 ASN B O 1
ATOM 862 N N . LEU B 1 8 ? 14.531 -6.199 2.66 1 41.16 8 LEU B N 1
ATOM 863 C CA . LEU B 1 8 ? 13.523 -5.148 2.619 1 41.16 8 LEU B CA 1
ATOM 864 C C . LEU B 1 8 ? 12.805 -5.035 3.959 1 41.16 8 LEU B C 1
ATOM 866 O O . LEU B 1 8 ? 12.508 -3.93 4.422 1 41.16 8 LEU B O 1
ATOM 870 N N . SER B 1 9 ? 12.531 -6.086 4.574 1 45.06 9 SER B N 1
ATOM 871 C CA . SER B 1 9 ? 11.82 -6.117 5.848 1 45.06 9 SER B CA 1
ATOM 872 C C . SER B 1 9 ? 12.562 -5.316 6.914 1 45.06 9 SER B C 1
ATOM 874 O O . SER B 1 9 ? 11.938 -4.648 7.742 1 45.06 9 SER B O 1
ATOM 876 N N . ARG B 1 10 ? 13.836 -5.387 6.906 1 41.78 10 ARG B N 1
ATOM 877 C CA . ARG B 1 10 ? 14.586 -4.746 7.98 1 41.78 10 ARG B CA 1
ATOM 878 C C . ARG B 1 10 ? 14.531 -3.227 7.855 1 41.78 10 ARG B C 1
ATOM 880 O O . ARG B 1 10 ? 14.406 -2.52 8.859 1 41.78 10 ARG B O 1
ATOM 887 N N . GLU B 1 11 ? 14.797 -2.721 6.707 1 39.28 11 GLU B N 1
ATOM 888 C CA . GLU B 1 11 ? 14.812 -1.27 6.539 1 39.28 11 GLU B CA 1
ATOM 889 C C . GLU B 1 11 ? 13.445 -0.663 6.863 1 39.28 11 GLU B C 1
ATOM 891 O O . GLU B 1 11 ? 13.367 0.407 7.469 1 39.28 11 GLU B O 1
ATOM 896 N N . VAL B 1 12 ? 12.398 -1.308 6.355 1 39.94 12 VAL B N 1
ATOM 897 C CA . VAL B 1 12 ? 11.078 -0.848 6.777 1 39.94 12 VAL B CA 1
ATOM 898 C C . VAL B 1 12 ? 11.008 -0.818 8.297 1 39.94 12 VAL B C 1
ATOM 900 O O . VAL B 1 12 ? 10.328 0.037 8.875 1 39.94 12 VAL B O 1
ATOM 903 N N . ARG B 1 13 ? 11.805 -1.6 8.992 1 40.34 13 ARG B N 1
ATOM 904 C CA . ARG B 1 13 ? 11.828 -1.601 10.453 1 40.34 13 ARG B CA 1
ATOM 905 C C . ARG B 1 13 ? 12.398 -0.292 10.992 1 40.34 13 ARG B C 1
ATOM 907 O O . ARG B 1 13 ? 12.047 0.134 12.094 1 40.34 13 ARG B O 1
ATOM 914 N N . LYS B 1 14 ? 13.312 0.159 10.336 1 39.44 14 LYS B N 1
ATOM 915 C CA . LYS B 1 14 ? 13.867 1.378 10.914 1 39.44 14 LYS B CA 1
ATOM 916 C C . LYS B 1 14 ? 12.844 2.51 10.906 1 39.44 14 LYS B C 1
ATOM 918 O O . LYS B 1 14 ? 13.031 3.531 11.57 1 39.44 14 LYS B O 1
ATOM 923 N N . VAL B 1 15 ? 11.906 2.363 10.094 1 39.59 15 VAL B N 1
ATOM 924 C CA . VAL B 1 15 ? 10.891 3.414 10.094 1 39.59 15 VAL B CA 1
ATOM 925 C C . VAL B 1 15 ? 10.203 3.469 11.461 1 39.59 15 VAL B C 1
ATOM 927 O O . VAL B 1 15 ? 9.195 4.164 11.625 1 39.59 15 VAL B O 1
ATOM 930 N N . LYS B 1 16 ? 10.75 2.742 12.477 1 39.5 16 LYS B N 1
ATOM 931 C CA . LYS B 1 16 ? 10.016 2.732 13.742 1 39.5 16 LYS B CA 1
ATOM 932 C C . LYS B 1 16 ? 9.906 4.137 14.32 1 39.5 16 LYS B C 1
ATOM 934 O O . LYS B 1 16 ? 9.023 4.41 15.141 1 39.5 16 LYS B O 1
ATOM 939 N N . LYS B 1 17 ? 11 4.859 14.344 1 37.84 17 LYS B N 1
ATOM 940 C CA . LYS B 1 17 ? 10.969 5.867 15.406 1 37.84 17 LYS B CA 1
ATOM 941 C C . LYS B 1 17 ? 10.039 7.016 15.039 1 37.84 17 LYS B C 1
ATOM 943 O O . LYS B 1 17 ? 9.414 7.617 15.914 1 37.84 17 LYS B O 1
ATOM 948 N N . ASN B 1 18 ? 10.148 7.539 13.906 1 37.56 18 ASN B N 1
ATOM 949 C CA . ASN B 1 18 ? 9.492 8.844 13.844 1 37.56 18 ASN B CA 1
ATOM 950 C C . ASN B 1 18 ? 7.98 8.711 13.703 1 37.56 18 ASN B C 1
ATOM 952 O O . ASN B 1 18 ? 7.473 8.547 12.594 1 37.56 18 ASN B O 1
ATOM 956 N N . VAL B 1 19 ? 7.301 8.008 14.484 1 41.03 19 VAL B N 1
ATOM 957 C CA . VAL B 1 19 ? 5.844 7.887 14.469 1 41.03 19 VAL B CA 1
ATOM 958 C C . VAL B 1 19 ? 5.215 9.25 14.203 1 41.03 19 VAL B C 1
ATOM 960 O O . VAL B 1 19 ? 5.602 10.25 14.812 1 41.03 19 VAL B O 1
ATOM 963 N N . VAL B 1 20 ? 4.27 9.391 13.141 1 42.38 20 VAL B N 1
ATOM 964 C CA . VAL B 1 20 ? 3.48 10.391 12.43 1 42.38 20 VAL B CA 1
ATOM 965 C C . VAL B 1 20 ? 2.789 11.305 13.438 1 42.38 20 VAL B C 1
ATOM 967 O O . VAL B 1 20 ? 1.986 10.852 14.258 1 42.38 20 VAL B O 1
ATOM 970 N N . GLU B 1 21 ? 3.145 12.406 13.664 1 45.56 21 GLU B N 1
ATOM 971 C CA . GLU B 1 21 ? 2.598 13.562 14.375 1 45.56 21 GLU B CA 1
ATOM 972 C C . GLU B 1 21 ? 1.089 13.664 14.172 1 45.56 21 GLU B C 1
ATOM 974 O O . GLU B 1 21 ? 0.385 14.242 15.008 1 45.56 21 GLU B O 1
ATOM 979 N N . GLY B 1 22 ? 0.566 13.172 12.914 1 51.03 22 GLY B N 1
ATOM 980 C CA . GLY B 1 22 ? -0.843 13.516 12.805 1 51.03 22 GLY B CA 1
ATOM 981 C C . GLY B 1 22 ? -1.727 12.719 13.742 1 51.03 22 GLY B C 1
ATOM 982 O O . GLY B 1 22 ? -2.721 13.234 14.258 1 51.03 22 GLY B O 1
ATOM 983 N N . LEU B 1 23 ? -1.55 11.359 13.664 1 58.31 23 LEU B N 1
ATOM 984 C CA . LEU B 1 23 ? -2.357 10.555 14.578 1 58.31 23 LEU B CA 1
ATOM 985 C C . LEU B 1 23 ? -1.607 10.289 15.875 1 58.31 23 LEU B C 1
ATOM 987 O O . LEU B 1 23 ? -0.391 10.086 15.867 1 58.31 23 LEU B O 1
ATOM 991 N N . ASP B 1 24 ? -1.529 11.219 16.75 1 63.38 24 ASP B N 1
ATOM 992 C CA . ASP B 1 24 ? -1.013 11 18.109 1 63.38 24 ASP B CA 1
ATOM 993 C C . ASP B 1 24 ? -1.004 9.516 18.453 1 63.38 24 ASP B C 1
ATOM 995 O O . ASP B 1 24 ? -1.456 9.125 19.531 1 63.38 24 ASP B O 1
ATOM 999 N N . LEU B 1 25 ? -0.724 8.703 17.438 1 66.19 25 LEU B N 1
ATOM 1000 C CA . LEU B 1 25 ? -0.764 7.289 17.781 1 66.19 25 LEU B CA 1
ATOM 1001 C C . LEU B 1 25 ? 0.481 6.879 18.562 1 66.19 25 LEU B C 1
ATOM 1003 O O . LEU B 1 25 ? 1.582 7.352 18.266 1 66.19 25 LEU B O 1
ATOM 1007 N N . PRO B 1 26 ? 0.279 6.156 19.641 1 68.25 26 PRO B N 1
ATOM 1008 C CA . PRO B 1 26 ? 1.418 5.605 20.375 1 68.25 26 PRO B CA 1
ATOM 1009 C C . PRO B 1 26 ? 2.293 4.695 19.516 1 68.25 26 PRO B C 1
ATOM 1011 O O . PRO B 1 26 ? 1.785 4.004 18.641 1 68.25 26 PRO B O 1
ATOM 1014 N N . LYS B 1 27 ? 3.553 4.852 19.562 1 71.38 27 LYS B N 1
ATOM 1015 C CA . LYS B 1 27 ? 4.547 4.035 18.875 1 71.38 27 LYS B CA 1
ATOM 1016 C C . LYS B 1 27 ? 4.23 2.549 19.016 1 71.38 27 LYS B C 1
ATOM 1018 O O . LYS B 1 27 ? 4.465 1.769 18.094 1 71.38 27 LYS B O 1
ATOM 1023 N N . ASP B 1 28 ? 3.629 2.156 20.016 1 73.19 28 ASP B N 1
ATOM 1024 C CA . ASP B 1 28 ? 3.328 0.753 20.297 1 73.19 28 ASP B CA 1
ATOM 1025 C C . ASP B 1 28 ? 2.336 0.198 19.281 1 73.19 28 ASP B C 1
ATOM 1027 O O . ASP B 1 28 ? 2.371 -0.99 18.953 1 73.19 28 ASP B O 1
ATOM 1031 N N . ILE B 1 29 ? 1.553 1.087 18.703 1 73.12 29 ILE B N 1
ATOM 1032 C CA . ILE B 1 29 ? 0.527 0.665 17.75 1 73.12 29 ILE B CA 1
ATOM 1033 C C . ILE B 1 29 ? 1.172 0.329 16.406 1 73.12 29 ILE B C 1
ATOM 1035 O O . ILE B 1 29 ? 0.744 -0.602 15.727 1 73.12 29 ILE B O 1
ATOM 1039 N N . MET B 1 30 ? 2.15 1.023 16.109 1 78.62 30 MET B N 1
ATOM 1040 C CA . MET B 1 30 ? 2.807 0.83 14.82 1 78.62 30 MET B CA 1
ATOM 1041 C C . MET B 1 30 ? 3.713 -0.396 14.852 1 78.62 30 MET B C 1
ATOM 1043 O O . MET B 1 30 ? 3.996 -0.988 13.805 1 78.62 30 MET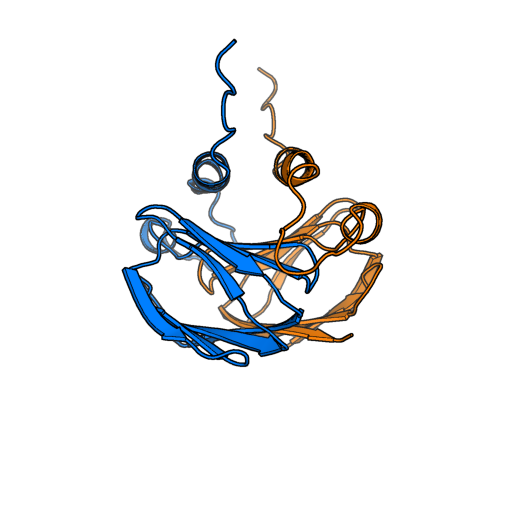 B O 1
ATOM 1047 N N . TYR B 1 31 ? 3.934 -0.689 16.125 1 83.31 31 TYR B N 1
ATOM 1048 C CA . TYR B 1 31 ? 4.785 -1.864 16.266 1 83.31 31 TYR B CA 1
ATOM 1049 C C . TYR B 1 31 ? 4.055 -3.125 15.828 1 83.31 31 TYR B C 1
ATOM 1051 O O . TYR B 1 31 ? 2.939 -3.395 16.281 1 83.31 31 TYR B O 1
ATOM 1059 N N . GLY B 1 32 ? 4.676 -3.836 14.891 1 90.94 32 GLY B N 1
ATOM 1060 C CA . GLY B 1 32 ? 4.105 -5.09 14.43 1 90.94 32 GLY B CA 1
ATOM 1061 C C . GLY B 1 32 ? 3.002 -4.902 13.406 1 90.94 32 GLY B C 1
ATOM 1062 O O . GLY B 1 32 ? 2.33 -5.863 13.023 1 90.94 32 GLY B O 1
ATOM 1063 N N . ALA B 1 33 ? 2.797 -3.613 13.078 1 92.81 33 ALA B N 1
ATOM 1064 C CA . ALA B 1 33 ? 1.772 -3.363 12.07 1 92.81 33 ALA B CA 1
ATOM 1065 C C . ALA B 1 33 ? 2.17 -3.967 10.727 1 92.81 33 ALA B C 1
ATOM 1067 O O . ALA B 1 33 ? 3.359 -4.125 10.438 1 92.81 33 ALA B O 1
ATOM 1068 N N . VAL B 1 34 ? 1.159 -4.34 9.953 1 96.62 34 VAL B N 1
ATOM 1069 C CA . VAL B 1 34 ? 1.419 -4.855 8.617 1 96.62 34 VAL B CA 1
ATOM 1070 C C . VAL B 1 34 ? 2.137 -3.795 7.781 1 96.62 34 VAL B C 1
ATOM 1072 O O . VAL B 1 34 ? 1.814 -2.607 7.867 1 96.62 34 VAL B O 1
ATOM 1075 N N . ILE B 1 35 ? 3.125 -4.188 7.055 1 96.5 35 ILE B N 1
ATOM 1076 C CA . ILE B 1 35 ? 3.814 -3.318 6.109 1 96.5 35 ILE B CA 1
ATOM 1077 C C . ILE B 1 35 ? 3.512 -3.77 4.68 1 96.5 35 ILE B C 1
ATOM 1079 O O . ILE B 1 35 ? 3.748 -4.926 4.324 1 96.5 35 ILE B O 1
ATOM 1083 N N . VAL B 1 36 ? 2.879 -2.881 3.918 1 98 36 VAL B N 1
ATOM 1084 C CA . VAL B 1 36 ? 2.582 -3.152 2.516 1 98 36 VAL B CA 1
ATOM 1085 C C . VAL B 1 36 ? 3.434 -2.256 1.622 1 98 36 VAL B C 1
ATOM 1087 O O . VAL B 1 36 ? 3.41 -1.029 1.759 1 98 36 VAL B O 1
ATOM 1090 N N . THR B 1 37 ? 4.203 -2.859 0.718 1 98.06 37 THR B N 1
ATOM 1091 C CA . THR B 1 37 ? 4.938 -2.125 -0.306 1 98.06 37 THR B CA 1
ATOM 1092 C C . THR B 1 37 ? 4.492 -2.549 -1.702 1 98.06 37 THR B C 1
ATOM 1094 O O . THR B 1 37 ? 4.613 -3.719 -2.07 1 98.06 37 THR B O 1
ATOM 1097 N N . ALA B 1 38 ? 3.951 -1.626 -2.389 1 96.75 38 ALA B N 1
ATOM 1098 C CA . ALA B 1 38 ? 3.52 -1.903 -3.756 1 96.75 38 ALA B CA 1
ATOM 1099 C C . ALA B 1 38 ? 4.344 -1.11 -4.766 1 96.75 38 ALA B C 1
ATOM 1101 O O . ALA B 1 38 ? 4.621 0.073 -4.555 1 96.75 38 ALA B O 1
ATOM 1102 N N . MET B 1 39 ? 4.805 -1.75 -5.785 1 94.88 39 MET B N 1
ATOM 1103 C CA . MET B 1 39 ? 5.473 -1.134 -6.934 1 94.88 39 MET B CA 1
ATOM 1104 C C . MET B 1 39 ? 4.551 -1.108 -8.148 1 94.88 39 MET B C 1
ATOM 1106 O O . MET B 1 39 ? 4.43 -2.104 -8.859 1 94.88 39 MET B O 1
ATOM 1110 N N . GLY B 1 40 ? 3.984 0.145 -8.398 1 94.81 40 GLY B N 1
ATOM 1111 C CA . GLY B 1 40 ? 2.9 0.179 -9.367 1 94.81 40 GLY B CA 1
ATOM 1112 C C . GLY B 1 40 ? 1.765 -0.768 -9.023 1 94.81 40 GLY B C 1
ATOM 1113 O O . GLY B 1 40 ? 1.628 -1.192 -7.875 1 94.81 40 GLY B O 1
ATOM 1114 N N . PRO B 1 41 ? 0.878 -0.946 -10.008 1 95.44 41 PRO B N 1
ATOM 1115 C CA . PRO B 1 41 ? -0.182 -1.937 -9.812 1 95.44 41 PRO B CA 1
ATOM 1116 C C . PRO B 1 41 ? 0.271 -3.357 -10.141 1 95.44 41 PRO B C 1
ATOM 1118 O O . PRO B 1 41 ? -0.556 -4.215 -10.469 1 95.44 41 PRO B O 1
ATOM 1121 N N . PHE B 1 42 ? 1.645 -3.652 -10.016 1 93.12 42 PHE B N 1
ATOM 1122 C CA . PHE B 1 42 ? 2.158 -4.883 -10.609 1 93.12 42 PHE B CA 1
ATOM 1123 C C . PHE B 1 42 ? 2.584 -5.867 -9.531 1 93.12 42 PHE B C 1
ATOM 1125 O O . PHE B 1 42 ? 2.488 -7.082 -9.719 1 93.12 42 PHE B O 1
ATOM 1132 N N . GLU B 1 43 ? 3.111 -5.352 -8.508 1 94.44 43 GLU B N 1
ATOM 1133 C CA . GLU B 1 43 ? 3.562 -6.258 -7.457 1 94.44 43 GLU B CA 1
ATOM 1134 C C . GLU B 1 43 ? 3.457 -5.605 -6.086 1 94.44 43 GLU B C 1
ATOM 1136 O O . GLU B 1 43 ? 3.504 -4.379 -5.969 1 94.44 43 GLU B O 1
ATOM 1141 N N . ALA B 1 44 ? 3.277 -6.426 -5.109 1 97.12 44 ALA B N 1
ATOM 1142 C CA . ALA B 1 44 ? 3.227 -5.973 -3.723 1 97.12 44 ALA B CA 1
ATOM 1143 C C . ALA B 1 44 ? 3.947 -6.949 -2.799 1 97.12 44 ALA B C 1
ATOM 1145 O O . ALA B 1 44 ? 3.979 -8.156 -3.062 1 97.12 44 ALA B O 1
ATOM 1146 N N . TYR B 1 45 ? 4.539 -6.426 -1.79 1 97.31 45 TYR B N 1
ATOM 1147 C CA . TYR B 1 45 ? 5.168 -7.164 -0.699 1 97.31 45 TYR B CA 1
ATOM 1148 C C . TYR B 1 45 ? 4.449 -6.902 0.62 1 97.31 45 TYR B C 1
ATOM 1150 O O . TYR B 1 45 ? 4.219 -5.75 0.992 1 97.31 45 TYR B O 1
ATOM 1158 N N . ILE B 1 46 ? 4.043 -7.934 1.291 1 98.06 46 ILE B N 1
ATOM 1159 C CA . ILE B 1 46 ? 3.334 -7.828 2.562 1 98.06 46 ILE B CA 1
ATOM 1160 C C . ILE B 1 46 ? 4.188 -8.43 3.678 1 98.06 46 ILE B C 1
ATOM 1162 O O . ILE B 1 46 ? 4.602 -9.586 3.598 1 98.06 46 ILE B O 1
ATOM 1166 N N . GLU B 1 47 ? 4.512 -7.668 4.66 1 96.19 47 GLU B N 1
ATOM 1167 C CA . GLU B 1 47 ? 5.246 -8.094 5.848 1 96.19 47 GLU B CA 1
ATOM 1168 C C . GLU B 1 47 ? 4.363 -8.055 7.09 1 96.19 47 GLU B C 1
ATOM 1170 O O . GLU B 1 47 ? 3.361 -7.34 7.121 1 96.19 47 GLU B O 1
ATOM 1175 N N . ASN B 1 48 ? 4.781 -8.82 8.047 1 95.5 48 ASN B N 1
ATOM 1176 C CA . ASN B 1 48 ? 4.113 -8.844 9.344 1 95.5 48 ASN B CA 1
ATOM 1177 C C . ASN B 1 48 ? 2.656 -9.281 9.219 1 95.5 48 ASN B C 1
ATOM 1179 O O . ASN B 1 48 ? 1.755 -8.609 9.727 1 95.5 48 ASN B O 1
ATOM 1183 N N . TYR B 1 49 ? 2.451 -10.18 8.383 1 97.19 49 TYR B N 1
ATOM 1184 C CA . TYR B 1 49 ? 1.14 -10.812 8.281 1 97.19 49 TYR B CA 1
ATOM 1185 C C . TYR B 1 49 ? 1.091 -12.109 9.086 1 97.19 49 TYR B C 1
ATOM 1187 O O . TYR B 1 49 ? 2.129 -12.625 9.508 1 97.19 49 TYR B O 1
ATOM 1195 N N . LYS B 1 50 ? -0.048 -12.641 9.383 1 96.88 50 LYS B N 1
ATOM 1196 C CA . LYS B 1 50 ? -0.221 -13.852 10.18 1 96.88 50 LYS B CA 1
ATOM 1197 C C . LYS B 1 50 ? -0.587 -15.047 9.297 1 96.88 50 LYS B C 1
ATOM 1199 O O . LYS B 1 50 ? -0.232 -16.188 9.609 1 96.88 50 LYS B O 1
ATOM 1204 N N . GLY B 1 51 ? -1.437 -14.766 8.258 1 97.38 51 GLY B N 1
ATOM 1205 C CA . GLY B 1 51 ? -1.871 -15.867 7.414 1 97.38 51 GLY B CA 1
ATOM 1206 C C . GLY B 1 51 ? -2.75 -15.422 6.262 1 97.38 51 GLY B C 1
ATOM 1207 O O . GLY B 1 51 ? -3.193 -14.273 6.215 1 97.38 51 GLY B O 1
ATOM 1208 N N . ILE B 1 52 ? -2.9 -16.25 5.297 1 97.94 52 ILE B N 1
ATOM 1209 C CA . ILE B 1 52 ? -3.756 -16.031 4.137 1 97.94 52 ILE B CA 1
ATOM 1210 C C . ILE B 1 52 ? -5.148 -16.594 4.402 1 97.94 52 ILE B C 1
ATOM 1212 O O . ILE B 1 52 ? -5.293 -17.766 4.762 1 97.94 52 ILE B O 1
ATOM 1216 N N . MET B 1 53 ? -6.148 -15.82 4.227 1 98.12 53 MET B N 1
ATOM 1217 C CA . MET B 1 53 ? -7.527 -16.219 4.496 1 98.12 53 MET B CA 1
ATOM 1218 C C . MET B 1 53 ? -8.227 -16.656 3.217 1 98.12 53 MET B C 1
ATOM 1220 O O . MET B 1 53 ? -9.078 -17.562 3.246 1 98.12 53 MET B O 1
ATOM 1224 N N . GLU B 1 54 ? -8.023 -16 2.195 1 98.44 54 GLU B N 1
ATOM 1225 C CA . GLU B 1 54 ? -8.609 -16.25 0.885 1 98.44 54 GLU B CA 1
ATOM 1226 C C . GLU B 1 54 ? -7.617 -15.953 -0.234 1 98.44 54 GLU B C 1
ATOM 1228 O O . GLU B 1 54 ? -6.816 -15.023 -0.13 1 98.44 54 GLU B O 1
ATOM 1233 N N . TYR B 1 55 ? -7.648 -16.828 -1.251 1 98.19 55 TYR B N 1
ATOM 1234 C CA . TYR B 1 55 ? -6.746 -16.625 -2.383 1 98.19 55 TYR B CA 1
ATOM 1235 C C . TYR B 1 55 ? -7.406 -17.062 -3.686 1 98.19 55 TYR B C 1
ATOM 1237 O O . TYR B 1 55 ? -7.641 -18.25 -3.9 1 98.19 55 TYR B O 1
ATOM 1245 N N . THR B 1 56 ? -7.785 -16.125 -4.465 1 98.31 56 THR B N 1
ATOM 1246 C CA . THR B 1 56 ? -8.242 -16.328 -5.84 1 98.31 56 THR B CA 1
ATOM 1247 C C . THR B 1 56 ? -7.445 -15.453 -6.805 1 98.31 56 THR B C 1
ATOM 1249 O O . THR B 1 56 ? -6.578 -14.68 -6.387 1 98.31 56 THR B O 1
ATOM 1252 N N . GLU B 1 57 ? -7.727 -15.578 -8.07 1 97.19 57 GLU B N 1
ATOM 1253 C CA . GLU B 1 57 ? -7.02 -14.773 -9.062 1 97.19 57 GLU B CA 1
ATOM 1254 C C . GLU B 1 57 ? -7.496 -13.32 -9.031 1 97.19 57 GLU B C 1
ATOM 1256 O O . GLU B 1 57 ? -6.871 -12.445 -9.641 1 97.19 57 GLU B O 1
ATOM 1261 N N . ASN B 1 58 ? -8.594 -13.055 -8.266 1 98.5 58 ASN B N 1
ATOM 1262 C CA . ASN B 1 58 ? -9.125 -11.688 -8.266 1 98.5 58 ASN B CA 1
ATOM 1263 C C . ASN B 1 58 ? -9.141 -11.102 -6.855 1 98.5 58 ASN B C 1
ATOM 1265 O O . ASN B 1 58 ? -9.453 -9.922 -6.672 1 98.5 58 ASN B O 1
ATOM 1269 N N . LYS B 1 59 ? -8.836 -11.969 -5.859 1 98.81 59 LYS B N 1
ATOM 1270 C CA . LYS B 1 59 ? -8.938 -11.5 -4.477 1 98.81 59 LYS B CA 1
ATOM 1271 C C . LYS B 1 59 ? -8 -12.289 -3.562 1 98.81 59 LYS B C 1
ATOM 1273 O O . LYS B 1 59 ? -7.973 -13.516 -3.602 1 98.81 59 LYS B O 1
ATOM 1278 N N . ILE B 1 60 ? -7.164 -11.578 -2.74 1 98.81 60 ILE B N 1
ATOM 1279 C CA . ILE B 1 60 ? -6.387 -12.172 -1.659 1 98.81 60 ILE B CA 1
ATOM 1280 C C . ILE B 1 60 ? -6.742 -11.5 -0.337 1 98.81 60 ILE B C 1
ATOM 1282 O O . ILE B 1 60 ? -6.672 -10.273 -0.219 1 98.81 60 ILE B O 1
ATOM 1286 N N . LYS B 1 61 ? -7.18 -12.266 0.639 1 98.81 61 LYS B N 1
ATOM 1287 C CA . LYS B 1 61 ? -7.453 -11.781 1.989 1 98.81 61 LYS B CA 1
ATOM 1288 C C . LYS B 1 61 ? -6.398 -12.273 2.975 1 98.81 61 LYS B C 1
ATOM 1290 O O . LYS B 1 61 ? -6.09 -13.469 3.016 1 98.81 61 LYS B O 1
ATOM 1295 N N . ILE B 1 62 ? -5.895 -11.367 3.715 1 98.62 62 ILE B N 1
ATOM 1296 C CA . ILE B 1 62 ? -4.75 -11.656 4.57 1 98.62 62 ILE B CA 1
ATOM 1297 C C . ILE B 1 62 ? -5.055 -11.234 6.004 1 98.62 62 ILE B C 1
ATOM 1299 O O . ILE B 1 62 ? -5.52 -10.109 6.242 1 98.62 62 ILE B O 1
ATOM 1303 N N . GLN B 1 63 ? -4.801 -12.148 6.891 1 98.19 63 GLN B N 1
ATOM 1304 C CA . GLN B 1 63 ? -4.895 -11.828 8.312 1 98.19 63 GLN B CA 1
ATOM 1305 C C . GLN B 1 63 ? -3.611 -11.18 8.82 1 98.19 63 GLN B C 1
ATOM 1307 O O . GLN B 1 63 ? -2.514 -11.68 8.555 1 98.19 63 GLN B O 1
ATOM 1312 N N . THR B 1 64 ? -3.768 -10.031 9.469 1 96.56 64 THR B N 1
ATOM 1313 C CA . THR B 1 64 ? -2.631 -9.367 10.109 1 96.56 64 THR B CA 1
ATOM 1314 C C . THR B 1 64 ? -2.893 -9.156 11.594 1 96.56 64 THR B C 1
ATOM 1316 O O . THR B 1 64 ? -3.945 -9.539 12.109 1 96.56 64 THR B O 1
ATOM 1319 N N . LYS B 1 65 ? -1.912 -8.562 12.242 1 93.06 65 LYS B N 1
ATOM 1320 C CA . LYS B 1 65 ? -2.039 -8.383 13.68 1 93.06 65 LYS B CA 1
ATOM 1321 C C . LYS B 1 65 ? -3.182 -7.426 14.016 1 93.06 65 LYS B C 1
ATOM 1323 O O . LYS B 1 65 ? -3.969 -7.688 14.93 1 93.06 65 LYS B O 1
ATOM 1328 N N . ASN B 1 66 ? -3.389 -6.359 13.258 1 88 66 ASN B N 1
ATOM 1329 C CA . ASN B 1 66 ? -4.281 -5.301 13.719 1 88 66 ASN B CA 1
ATOM 1330 C C . ASN B 1 66 ? -5.434 -5.074 12.734 1 88 66 ASN B C 1
ATOM 1332 O O . ASN B 1 66 ? -6.367 -4.328 13.031 1 88 66 ASN B O 1
ATOM 1336 N N . CYS B 1 67 ? -5.398 -5.664 11.617 1 93.5 67 CYS B N 1
ATOM 1337 C CA . CYS B 1 67 ? -6.445 -5.516 10.609 1 93.5 67 CYS B CA 1
ATOM 1338 C C . CYS B 1 67 ? -6.414 -6.668 9.617 1 93.5 67 CYS B C 1
ATOM 1340 O O . CYS B 1 67 ? -5.629 -7.605 9.766 1 93.5 67 CYS B O 1
ATOM 1342 N N . ARG B 1 68 ? -7.445 -6.719 8.797 1 97.69 68 ARG B N 1
ATOM 1343 C CA . ARG B 1 68 ? -7.426 -7.605 7.641 1 97.69 68 ARG B CA 1
ATOM 1344 C C . ARG B 1 68 ? -7.129 -6.824 6.363 1 97.69 68 ARG B C 1
ATOM 1346 O O . ARG B 1 68 ? -7.645 -5.723 6.164 1 97.69 68 ARG B O 1
ATOM 1353 N N . LEU B 1 69 ? -6.316 -7.434 5.574 1 98.56 69 LEU B N 1
ATOM 1354 C CA . LEU B 1 69 ? -5.992 -6.848 4.277 1 98.56 69 LEU B CA 1
ATOM 1355 C C . LEU B 1 69 ? -6.723 -7.578 3.154 1 98.56 69 LEU B C 1
ATOM 1357 O O . LEU B 1 69 ? -6.781 -8.805 3.145 1 98.56 69 LEU B O 1
ATOM 1361 N N . GLU B 1 70 ? -7.309 -6.84 2.318 1 98.88 70 GLU B N 1
ATOM 1362 C CA . GLU B 1 70 ? -7.891 -7.387 1.098 1 98.88 70 GLU B CA 1
ATOM 1363 C C . GLU B 1 70 ? -7.238 -6.781 -0.143 1 98.88 70 GLU B C 1
ATOM 1365 O O . GLU B 1 70 ? -7.309 -5.566 -0.357 1 98.88 70 GLU B O 1
ATOM 1370 N N . ILE B 1 71 ? -6.562 -7.594 -0.928 1 98.81 71 ILE B N 1
ATOM 1371 C CA . ILE B 1 71 ? -5.977 -7.184 -2.199 1 98.81 71 ILE B CA 1
ATOM 1372 C C . ILE B 1 71 ? -6.875 -7.625 -3.35 1 98.81 71 ILE B C 1
ATOM 1374 O O . ILE B 1 71 ? -7.152 -8.812 -3.508 1 98.81 71 ILE B O 1
ATOM 1378 N N . LEU B 1 72 ? -7.41 -6.668 -4.094 1 98.88 72 LEU B N 1
ATOM 1379 C CA . LEU B 1 72 ? -8.242 -6.934 -5.262 1 98.88 72 LEU B CA 1
ATOM 1380 C C . LEU B 1 72 ? -7.477 -6.664 -6.551 1 98.88 72 LEU B C 1
ATOM 1382 O O . LEU B 1 72 ? -6.68 -5.727 -6.617 1 98.88 72 LEU B O 1
ATOM 1386 N N . GLY B 1 73 ? -7.758 -7.504 -7.562 1 98.44 73 GLY B N 1
ATOM 1387 C CA . GLY B 1 73 ? -7.078 -7.277 -8.828 1 98.44 73 GLY B CA 1
ATOM 1388 C C . GLY B 1 73 ? -7.402 -8.328 -9.875 1 98.44 73 GLY B C 1
ATOM 1389 O O . GLY B 1 73 ? -8.492 -8.898 -9.875 1 98.44 73 GLY B O 1
ATOM 1390 N N . LYS B 1 74 ? -6.52 -8.422 -10.844 1 97.25 74 LYS B N 1
ATOM 1391 C CA . LYS B 1 74 ? -6.625 -9.398 -11.93 1 97.25 74 LYS B CA 1
ATOM 1392 C C . LYS B 1 74 ? -5.367 -10.258 -12.008 1 97.25 74 LYS B C 1
ATOM 1394 O O . LYS B 1 74 ? -4.25 -9.758 -11.891 1 97.25 74 LYS B O 1
ATOM 1399 N N . LYS B 1 75 ? -5.574 -11.602 -12.203 1 96.81 75 LYS B N 1
ATOM 1400 C CA . LYS B 1 75 ? -4.484 -12.562 -12.344 1 96.81 75 LYS B CA 1
ATOM 1401 C C . LYS B 1 75 ? -3.492 -12.445 -11.188 1 96.81 75 LYS B C 1
ATOM 1403 O O . LYS B 1 75 ? -2.281 -12.383 -11.406 1 96.81 75 LYS B O 1
ATOM 1408 N N . LEU B 1 76 ? -4.086 -12.258 -10.023 1 97.25 76 LEU B N 1
ATOM 1409 C CA . LEU B 1 76 ? -3.246 -12.195 -8.836 1 97.25 76 LEU B CA 1
ATOM 1410 C C . LEU B 1 76 ? -2.564 -13.539 -8.578 1 97.25 76 LEU B C 1
ATOM 1412 O O . LEU B 1 76 ? -3.195 -14.594 -8.695 1 97.25 76 LEU B O 1
ATOM 1416 N N . LEU B 1 77 ? -1.267 -13.422 -8.336 1 97.25 77 LEU B N 1
ATOM 1417 C CA . LEU B 1 77 ? -0.46 -14.594 -7.992 1 97.25 77 LEU B CA 1
ATOM 1418 C C . LEU B 1 77 ? 0.409 -14.312 -6.77 1 97.25 77 LEU B C 1
ATOM 1420 O O . LEU B 1 77 ? 1.06 -13.266 -6.691 1 97.25 77 LEU B O 1
ATOM 1424 N N . ILE B 1 78 ? 0.324 -15.219 -5.828 1 97.38 78 ILE B N 1
ATOM 1425 C CA . ILE B 1 78 ? 1.334 -15.188 -4.773 1 97.38 78 ILE B CA 1
ATOM 1426 C C . ILE B 1 78 ? 2.613 -15.859 -5.27 1 97.38 78 ILE B C 1
ATOM 1428 O O . ILE B 1 78 ? 2.672 -17.078 -5.391 1 97.38 78 ILE B O 1
ATOM 1432 N N . SER B 1 79 ? 3.6 -15.055 -5.52 1 95.81 79 SER B N 1
ATOM 1433 C CA . SER B 1 79 ? 4.852 -15.562 -6.074 1 95.81 79 SER B CA 1
ATOM 1434 C C . SER B 1 79 ? 5.598 -16.422 -5.055 1 95.81 79 SER B C 1
ATOM 1436 O O . SER B 1 79 ? 6.195 -17.438 -5.414 1 95.81 79 SER B O 1
ATOM 1438 N N . TYR B 1 80 ? 5.668 -15.938 -3.824 1 95 80 TYR B N 1
ATOM 1439 C CA . TYR B 1 80 ? 6.207 -16.688 -2.699 1 95 80 TYR B CA 1
ATOM 1440 C C . TYR B 1 80 ? 5.688 -16.141 -1.375 1 95 80 TYR B C 1
ATOM 1442 O O . TYR B 1 80 ? 5.184 -15.023 -1.316 1 95 80 TYR B O 1
ATOM 1450 N N . TYR B 1 81 ? 5.695 -16.953 -0.417 1 95.94 81 TYR B N 1
ATOM 1451 C CA . TYR B 1 81 ? 5.387 -16.5 0.938 1 95.94 81 TYR B CA 1
ATOM 1452 C C . TYR B 1 81 ? 6.234 -17.25 1.961 1 95.94 81 TYR B C 1
ATOM 1454 O O . TYR B 1 81 ? 6.535 -18.438 1.786 1 95.94 81 TYR B O 1
ATOM 1462 N N . THR B 1 82 ? 6.816 -16.516 2.812 1 96.38 82 THR B N 1
ATOM 1463 C CA . THR B 1 82 ? 7.551 -17.031 3.965 1 96.38 82 THR B CA 1
ATOM 1464 C C . THR B 1 82 ? 6.941 -16.516 5.266 1 96.38 82 THR B C 1
ATOM 1466 O O . THR B 1 82 ? 5.906 -15.852 5.25 1 96.38 82 THR B O 1
ATOM 1469 N N . ASN B 1 83 ? 7.543 -16.844 6.387 1 94.19 83 ASN B N 1
ATOM 1470 C CA . ASN B 1 83 ? 7.07 -16.328 7.668 1 94.19 83 ASN B CA 1
ATOM 1471 C C . ASN B 1 83 ? 7.277 -14.82 7.781 1 94.19 83 ASN B C 1
ATOM 1473 O O . ASN B 1 83 ? 6.582 -14.156 8.547 1 94.19 83 ASN B O 1
ATOM 1477 N N . GLU B 1 84 ? 8.078 -14.266 7.031 1 93.75 84 GLU B N 1
ATOM 1478 C CA . GLU B 1 84 ? 8.477 -12.867 7.164 1 93.75 84 GLU B CA 1
ATOM 1479 C C . GLU B 1 84 ? 7.789 -11.992 6.117 1 93.75 84 GLU B C 1
ATOM 1481 O O . GLU B 1 84 ? 7.406 -10.859 6.402 1 93.75 84 GLU B O 1
ATOM 1486 N N . GLU B 1 85 ? 7.629 -12.57 4.934 1 94.94 85 GLU B N 1
ATOM 1487 C CA . GLU B 1 85 ? 7.125 -11.719 3.861 1 94.94 85 GLU B CA 1
ATOM 1488 C C . GLU B 1 85 ? 6.426 -12.539 2.785 1 94.94 85 GLU B C 1
ATOM 1490 O O . GLU B 1 85 ? 6.664 -13.742 2.66 1 94.94 85 GLU B O 1
ATOM 1495 N N . MET B 1 86 ? 5.531 -11.867 2.094 1 97.44 86 MET B N 1
ATOM 1496 C CA . MET B 1 86 ? 4.824 -12.406 0.937 1 97.44 86 MET B CA 1
ATOM 1497 C C . MET B 1 86 ? 4.957 -11.477 -0.264 1 97.44 86 MET B C 1
ATOM 1499 O O . MET B 1 86 ? 4.898 -10.25 -0.118 1 97.44 86 MET B O 1
ATOM 1503 N N . LYS B 1 87 ? 5.176 -12.102 -1.389 1 96.75 87 LYS B N 1
ATOM 1504 C CA . LYS B 1 87 ? 5.164 -11.336 -2.631 1 96.75 87 LYS B CA 1
ATOM 1505 C C . LYS B 1 87 ? 3.934 -11.664 -3.469 1 96.75 87 LYS B C 1
ATOM 1507 O O . LYS B 1 87 ? 3.65 -12.836 -3.727 1 96.75 87 LYS B O 1
ATOM 1512 N N . ILE B 1 88 ? 3.246 -10.641 -3.916 1 97.44 88 ILE B N 1
ATOM 1513 C CA . ILE B 1 88 ? 2.072 -10.773 -4.77 1 97.44 88 ILE B CA 1
ATOM 1514 C C . ILE B 1 88 ? 2.334 -10.102 -6.117 1 97.44 88 ILE B C 1
ATOM 1516 O O . ILE B 1 88 ? 2.902 -9.008 -6.172 1 97.44 88 ILE B O 1
ATOM 1520 N N . THR B 1 89 ? 1.97 -10.797 -7.184 1 95.94 89 THR B N 1
ATOM 1521 C CA . THR B 1 89 ? 2.08 -10.219 -8.516 1 95.94 89 THR B CA 1
ATOM 1522 C C . THR B 1 89 ? 0.735 -10.25 -9.234 1 95.94 89 THR B C 1
ATOM 1524 O O . THR B 1 89 ? -0.185 -10.953 -8.805 1 95.94 89 THR B O 1
ATOM 1527 N N . GLY B 1 90 ? 0.485 -9.539 -10.273 1 95.81 90 GLY B N 1
ATOM 1528 C CA . GLY B 1 90 ? -0.715 -9.398 -11.086 1 95.81 90 GLY B CA 1
ATOM 1529 C C . GLY B 1 90 ? -1.015 -7.957 -11.461 1 95.81 90 GLY B C 1
ATOM 1530 O O . GLY B 1 90 ? -0.099 -7.18 -11.734 1 95.81 90 GLY B O 1
ATOM 1531 N N . THR B 1 91 ? -2.246 -7.629 -11.648 1 95.94 91 THR B N 1
ATOM 1532 C CA . THR B 1 91 ? -2.725 -6.254 -11.773 1 95.94 91 THR B CA 1
ATOM 1533 C C . THR B 1 91 ? -3.539 -5.855 -10.539 1 95.94 91 THR B C 1
ATOM 1535 O O . THR B 1 91 ? -4.73 -6.156 -10.461 1 95.94 91 THR B O 1
ATOM 1538 N N . ILE B 1 92 ? -2.824 -5.215 -9.633 1 97.5 92 ILE B N 1
ATOM 1539 C CA . ILE B 1 92 ? -3.471 -4.809 -8.391 1 97.5 92 ILE B CA 1
ATOM 1540 C C . ILE B 1 92 ? -4.398 -3.625 -8.656 1 97.5 92 ILE B C 1
ATOM 1542 O O . ILE B 1 92 ? -3.996 -2.637 -9.273 1 97.5 92 ILE B O 1
ATOM 1546 N N . GLN B 1 93 ? -5.652 -3.75 -8.203 1 98.62 93 GLN B N 1
ATOM 1547 C CA . GLN B 1 93 ? -6.648 -2.695 -8.383 1 98.62 93 GLN B CA 1
ATOM 1548 C C . GLN B 1 93 ? -6.918 -1.96 -7.078 1 98.62 93 GLN B C 1
ATOM 1550 O O . GLN B 1 93 ? -7.215 -0.764 -7.082 1 98.62 93 GLN B O 1
ATOM 1555 N N . ALA B 1 94 ? -6.836 -2.719 -5.945 1 98.88 94 ALA B N 1
ATOM 1556 C CA . ALA B 1 94 ? -7.133 -2.1 -4.656 1 98.88 94 ALA B CA 1
ATOM 1557 C C . ALA B 1 94 ? -6.449 -2.852 -3.516 1 98.88 94 ALA B C 1
ATOM 1559 O O . ALA B 1 94 ? -6.367 -4.082 -3.537 1 98.88 94 ALA B O 1
ATOM 1560 N N . ILE B 1 95 ? -5.949 -2.117 -2.557 1 98.88 95 ILE B N 1
ATOM 1561 C CA . ILE B 1 95 ? -5.547 -2.623 -1.249 1 98.88 95 ILE B CA 1
ATOM 1562 C C . ILE B 1 95 ? -6.445 -2.033 -0.165 1 98.88 95 ILE B C 1
ATOM 1564 O O . ILE B 1 95 ? -6.387 -0.833 0.114 1 98.88 95 ILE B O 1
ATOM 1568 N N . ASN B 1 96 ? -7.273 -2.871 0.401 1 98.88 96 ASN B N 1
ATOM 1569 C CA . ASN B 1 96 ? -8.242 -2.453 1.412 1 98.88 96 ASN B CA 1
ATOM 1570 C C . ASN B 1 96 ? -7.805 -2.875 2.812 1 98.88 96 ASN B C 1
ATOM 1572 O O . ASN B 1 96 ? -7.359 -4.008 3.014 1 98.88 96 ASN B O 1
ATOM 1576 N N . TYR B 1 97 ? -7.832 -1.972 3.676 1 98.44 97 TYR B N 1
ATOM 1577 C CA . TYR B 1 97 ? -7.629 -2.244 5.094 1 98.44 97 TYR B CA 1
ATOM 1578 C C . TYR B 1 97 ? -8.961 -2.363 5.824 1 98.44 97 TYR B C 1
ATOM 1580 O O . TYR B 1 97 ? -9.727 -1.4 5.883 1 98.44 97 TYR B O 1
ATOM 1588 N N . GLU B 1 98 ? -9.195 -3.529 6.277 1 96.06 98 GLU B N 1
ATOM 1589 C CA . GLU B 1 98 ? -10.422 -3.773 7.027 1 96.06 98 GLU B CA 1
ATOM 1590 C C . GLU B 1 98 ? -10.164 -3.746 8.531 1 96.06 98 GLU B C 1
ATOM 1592 O O . GLU B 1 98 ? -9.453 -4.602 9.062 1 96.06 98 GLU B O 1
ATOM 1597 N N . LEU B 1 99 ? -10.594 -2.74 9.156 1 87.38 99 LEU B N 1
ATOM 1598 C CA . LEU B 1 99 ? -10.383 -2.582 10.586 1 87.38 99 LEU B CA 1
ATOM 1599 C C . LEU B 1 99 ? -11.445 -3.336 11.383 1 87.38 99 LEU B C 1
ATOM 1601 O O . LEU B 1 99 ? -12.578 -3.498 10.914 1 87.38 99 LEU B O 1
#

InterPro domains:
  IPR022476 Spore protein YabP/YqfC [PF07873] (40-98)

pLDDT: mean 81.35, std 24.25, range [25.33, 98.88]

Radius of gyration: 15.76 Å; Cα contacts (8 Å, |Δi|>4): 464; chains: 2; bounding box: 42×34×39 Å

Foldseek 3Di:
DDPPPPPPLVVVVVVQPPPDPPPPDDSVVVVLWWDWDDDAQFKIKIFSFDAWDDDDQAWTWTHHDPWIKIWGAHRWDFPDDDNGMTMIGHGTDDIDTGD/DDPPPPPPLVVVVVVQPPPDVPPPDDSVVCVLWWDWDDDAQFKIK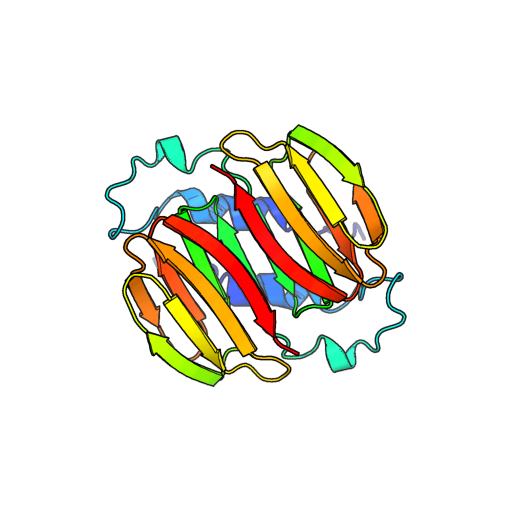IFSFDAWDDDDQAWTWTHHDPWIKIWGAHRKDFPDDDNGMTMIGHGTDDIDTGD